Protein AF-A0A0P6C462-F1 (afdb_monomer_lite)

Sequence (240 aa):
MRKLFAIHWTCLATILIGYYVVKIDSVAVSQPGHLHRHQKRSVISLPRGVLKFTGEFIVPVLSLINQTNSYLWFNFPTTWPLPNNNNLNTLYNSFGRLKEKGIEVDEDFVDEQRANQDRRHVYQYIEGFFQNFGVNGTACVQRAICEMAEAPLSSNGLLGKVVELVLTPSLIKMPAKMEPYFGLNRFRREVHEDAILEDLDFIVAPVEDEYTDAFHKGKDGLCWSHFASCPINIFKLLNL

InterPro domains:
  IPR006631 Protein of unknown function DM4/12 [PF07841] (119-173)
  IPR006631 Protein of unknown function DM4/12 [SM00718] (114-237)

Foldseek 3Di:
DDDDDDDPDPVVVPPFPWDKDKDWDWDADDDDDDDDDDDPDPDPADGFTKIWIKIKTKGFDDDPPDPDGDIDIDIDIDIHGDQGPVRVCLVVVLVVVCVVVVQDDDPVLQVLLVLLVVLVVVLVVQQVVVVVVVARSNLQLLLQLLQCLLPQQVVVPPVSVVSSSSLDHDQDDQDPSCCVPQPPVVVVPPPPPDPNDPVCVSSNDDSDDSSVVSSVNSPVPPSCVVRVRGPDHPCVVVVD

Structure (mmCIF, N/CA/C/O backbone):
data_AF-A0A0P6C462-F1
#
_entry.id   AF-A0A0P6C462-F1
#
loop_
_atom_site.group_PDB
_atom_site.id
_atom_site.type_symbol
_atom_site.label_atom_id
_atom_site.label_alt_id
_atom_site.label_comp_id
_atom_site.label_asym_id
_atom_site.label_entity_id
_atom_site.label_seq_id
_atom_site.pdbx_PDB_ins_code
_atom_site.Cartn_x
_atom_site.Cartn_y
_atom_site.Cartn_z
_atom_site.occupancy
_atom_site.B_iso_or_equiv
_atom_site.auth_seq_id
_atom_site.auth_comp_id
_atom_site.auth_asym_id
_atom_site.auth_atom_id
_atom_site.pdbx_PDB_model_num
ATOM 1 N N . MET A 1 1 ? 57.754 9.561 -14.470 1.00 37.25 1 MET A N 1
ATOM 2 C CA . MET A 1 1 ? 56.820 10.685 -14.243 1.00 37.25 1 MET A CA 1
ATOM 3 C C . MET A 1 1 ? 55.408 10.124 -14.253 1.00 37.25 1 MET A C 1
ATOM 5 O O . MET A 1 1 ? 55.035 9.474 -15.217 1.00 37.25 1 MET A O 1
ATOM 9 N N . ARG A 1 2 ? 54.706 10.215 -13.118 1.00 35.84 2 ARG A N 1
ATOM 10 C CA . ARG A 1 2 ? 53.425 9.546 -12.846 1.00 35.84 2 ARG A CA 1
ATOM 11 C C . ARG A 1 2 ? 52.266 10.551 -12.927 1.00 35.84 2 ARG A C 1
ATOM 13 O O . ARG A 1 2 ? 52.429 11.672 -12.463 1.00 35.84 2 ARG A O 1
ATOM 20 N N . LYS A 1 3 ? 51.104 10.023 -13.339 1.00 37.44 3 LYS A N 1
ATOM 21 C CA . LYS A 1 3 ? 49.713 10.509 -13.189 1.00 37.44 3 LYS A CA 1
ATOM 22 C C . LYS A 1 3 ? 49.181 11.476 -14.255 1.00 37.44 3 LYS A C 1
ATOM 24 O O . LYS A 1 3 ? 49.344 12.679 -14.126 1.00 37.44 3 LYS A O 1
ATOM 29 N N . LEU A 1 4 ? 48.404 10.933 -15.201 1.00 34.78 4 LEU A N 1
ATOM 30 C CA . LEU A 1 4 ? 47.247 11.624 -15.791 1.00 34.78 4 LEU A CA 1
ATOM 31 C C . LEU A 1 4 ? 46.274 10.612 -16.434 1.00 34.78 4 LEU A C 1
ATOM 33 O O . LEU A 1 4 ? 46.199 10.494 -17.643 1.00 34.78 4 LEU A O 1
ATOM 37 N N . PHE A 1 5 ? 45.566 9.825 -15.619 1.00 39.03 5 PHE A N 1
ATOM 38 C CA . PHE A 1 5 ? 44.408 9.023 -16.055 1.00 39.03 5 PHE A CA 1
ATOM 39 C C . PHE A 1 5 ? 43.506 8.779 -14.837 1.00 39.03 5 PHE A C 1
ATOM 41 O O . PHE A 1 5 ? 43.583 7.744 -14.185 1.00 39.03 5 PHE A O 1
ATOM 48 N N . ALA A 1 6 ? 42.728 9.791 -14.453 1.00 37.12 6 ALA A N 1
ATOM 49 C CA . ALA A 1 6 ? 41.710 9.683 -13.403 1.00 37.12 6 ALA A CA 1
ATOM 50 C C . ALA A 1 6 ? 40.708 10.849 -13.499 1.00 37.12 6 ALA A C 1
ATOM 52 O O . ALA A 1 6 ? 40.581 11.627 -12.563 1.00 37.12 6 ALA A O 1
ATOM 53 N N . ILE A 1 7 ? 40.049 11.034 -14.650 1.00 43.53 7 ILE A N 1
ATOM 54 C CA . ILE A 1 7 ? 38.966 12.037 -14.786 1.00 43.53 7 ILE A CA 1
ATOM 55 C C . ILE A 1 7 ? 37.701 11.440 -15.445 1.00 43.53 7 ILE A C 1
ATOM 57 O O . ILE A 1 7 ? 36.743 12.154 -15.702 1.00 43.53 7 ILE A O 1
ATOM 61 N N . HIS A 1 8 ? 37.617 10.126 -15.701 1.00 37.03 8 HIS A N 1
ATOM 62 C CA . HIS A 1 8 ? 36.566 9.626 -16.604 1.00 37.03 8 HIS A CA 1
ATOM 63 C C . HIS A 1 8 ? 35.310 8.985 -15.986 1.00 37.03 8 HIS A C 1
ATOM 65 O O . HIS A 1 8 ? 34.392 8.707 -16.743 1.00 37.03 8 HIS A O 1
ATOM 71 N N . TRP A 1 9 ? 35.184 8.773 -14.668 1.00 34.12 9 TRP A N 1
ATOM 72 C CA . TRP A 1 9 ? 34.012 8.042 -14.123 1.00 34.12 9 TRP A CA 1
ATOM 73 C C . TRP A 1 9 ? 33.136 8.800 -13.113 1.00 34.12 9 TRP A C 1
ATOM 75 O O . TRP A 1 9 ? 32.000 8.400 -12.886 1.00 34.12 9 TRP A O 1
ATOM 85 N N . THR A 1 10 ? 33.583 9.923 -12.550 1.00 35.84 10 THR A N 1
ATOM 86 C CA . THR A 1 10 ? 32.793 10.672 -11.550 1.00 35.84 10 THR A CA 1
ATOM 87 C C . THR A 1 10 ? 31.904 11.769 -12.144 1.00 35.84 10 THR A C 1
ATOM 89 O O . THR A 1 10 ? 30.917 12.138 -11.519 1.00 35.84 10 THR A O 1
ATOM 92 N N . CYS A 1 11 ? 32.187 12.258 -13.358 1.00 31.39 11 CYS A N 1
ATOM 93 C CA . CYS A 1 11 ? 31.402 13.339 -13.979 1.00 31.39 11 CYS A CA 1
ATOM 94 C C . CYS A 1 11 ? 30.077 12.888 -14.618 1.00 31.39 11 CYS A C 1
ATOM 96 O O . CYS A 1 11 ? 29.201 13.719 -14.822 1.00 31.39 11 CYS A O 1
ATOM 98 N N . LEU A 1 12 ? 29.903 11.602 -14.938 1.00 35.03 12 LEU A N 1
ATOM 99 C CA . LEU A 1 12 ? 28.642 11.103 -15.513 1.00 35.03 12 LEU A CA 1
ATOM 100 C C . LEU A 1 12 ? 27.585 10.783 -14.446 1.00 35.03 12 LEU A C 1
ATOM 102 O O . LEU A 1 12 ? 26.395 10.824 -14.740 1.00 35.03 12 LEU A O 1
ATOM 106 N N . ALA A 1 13 ? 27.995 10.534 -13.200 1.00 36.91 13 ALA A N 1
ATOM 107 C CA . ALA A 1 13 ? 27.072 10.238 -12.105 1.00 36.91 13 ALA A CA 1
ATOM 108 C C . ALA A 1 13 ? 26.347 11.485 -11.559 1.00 36.91 13 ALA A C 1
ATOM 110 O O . ALA A 1 13 ? 25.332 11.356 -10.882 1.00 36.91 13 ALA A O 1
ATOM 111 N N . THR A 1 14 ? 26.831 12.696 -11.857 1.00 42.12 14 THR A N 1
ATOM 112 C CA . THR A 1 14 ? 26.268 13.949 -11.325 1.00 42.12 14 THR A CA 1
ATOM 113 C C . THR A 1 14 ? 25.277 14.650 -12.259 1.00 42.12 14 THR A C 1
ATOM 115 O O . THR A 1 14 ? 24.642 15.610 -11.835 1.00 42.12 14 THR A O 1
ATOM 118 N N . ILE A 1 15 ? 25.078 14.177 -13.497 1.00 43.12 15 ILE A N 1
ATOM 119 C CA . ILE A 1 15 ? 24.178 14.832 -14.474 1.00 43.12 15 ILE A CA 1
ATOM 120 C C . ILE A 1 15 ? 22.714 14.351 -14.348 1.00 43.12 15 ILE A C 1
ATOM 122 O O . ILE A 1 15 ? 21.808 14.950 -14.917 1.00 43.12 15 ILE A O 1
ATOM 126 N N . LEU A 1 16 ? 22.443 13.324 -13.535 1.00 44.44 16 LEU A N 1
ATOM 127 C CA . LEU A 1 16 ? 21.093 12.776 -13.313 1.00 44.44 16 LEU A CA 1
ATOM 128 C C . LEU A 1 16 ? 20.465 13.179 -11.969 1.00 44.44 16 LEU A C 1
ATOM 130 O O . LEU A 1 16 ? 19.483 12.576 -11.543 1.00 44.44 16 LEU A O 1
ATOM 134 N N . ILE A 1 17 ? 21.008 14.182 -11.276 1.00 51.25 17 ILE A N 1
ATOM 135 C CA . ILE A 1 17 ? 20.416 14.646 -10.018 1.00 51.25 17 ILE A CA 1
ATOM 136 C C . ILE A 1 17 ? 19.289 15.620 -10.368 1.00 51.25 17 ILE A C 1
ATOM 138 O O . ILE A 1 17 ? 19.512 16.819 -10.531 1.00 51.25 17 ILE A O 1
ATOM 142 N N . GLY A 1 18 ? 18.076 15.085 -10.526 1.00 50.31 18 GLY A N 1
ATOM 143 C CA . GLY A 1 18 ? 16.861 15.891 -10.590 1.00 50.31 18 GLY A CA 1
ATOM 144 C C . GLY A 1 18 ? 16.802 16.817 -9.375 1.00 50.31 18 GLY A C 1
ATOM 145 O O . GLY A 1 18 ? 16.948 16.370 -8.236 1.00 50.31 18 GLY A O 1
ATOM 146 N N . TYR A 1 19 ? 16.651 18.118 -9.609 1.00 54.78 19 TYR A N 1
ATOM 147 C CA . TYR A 1 19 ? 16.542 19.088 -8.526 1.00 54.78 19 TYR A CA 1
ATOM 148 C C . TYR A 1 19 ? 15.118 19.013 -7.966 1.00 54.78 19 TYR A C 1
ATOM 150 O O . TYR A 1 19 ? 14.158 19.290 -8.682 1.00 54.78 19 TYR A O 1
ATOM 158 N N . TYR A 1 20 ? 14.980 18.596 -6.708 1.00 50.22 20 TYR A N 1
ATOM 159 C CA . TYR A 1 20 ? 13.700 18.559 -6.007 1.00 50.22 20 TYR A CA 1
ATOM 160 C C . TYR A 1 20 ? 13.536 19.855 -5.217 1.00 50.22 20 TYR A C 1
ATOM 162 O O . TYR A 1 20 ? 14.283 20.115 -4.272 1.00 50.22 20 TYR A O 1
ATOM 170 N N . VAL A 1 21 ? 12.579 20.690 -5.617 1.00 52.66 21 VAL A N 1
ATOM 171 C CA . VAL A 1 21 ? 12.233 21.913 -4.885 1.00 52.66 21 VAL A CA 1
ATOM 172 C C . VAL A 1 21 ? 10.909 21.679 -4.173 1.00 52.66 21 VAL A C 1
ATOM 174 O O . VAL A 1 21 ? 9.878 21.511 -4.820 1.00 52.66 21 VAL A O 1
ATOM 177 N N . VAL A 1 22 ? 10.940 21.680 -2.838 1.00 49.91 22 VAL A N 1
ATOM 178 C CA . VAL A 1 22 ? 9.733 21.709 -2.001 1.00 49.91 22 VAL A CA 1
ATOM 179 C C . VAL A 1 22 ? 9.518 23.128 -1.528 1.00 49.91 22 VAL A C 1
ATOM 181 O O . VAL A 1 22 ? 10.371 23.688 -0.838 1.00 49.91 22 VAL A O 1
ATOM 184 N N . LYS A 1 23 ? 8.360 23.695 -1.853 1.00 45.56 23 LYS A N 1
ATOM 185 C CA . LYS A 1 23 ? 7.861 24.892 -1.174 1.00 45.56 23 LYS A CA 1
ATOM 186 C C . LYS A 1 23 ? 6.729 24.494 -0.238 1.00 45.56 23 LYS A C 1
ATOM 188 O O . LYS A 1 23 ? 5.832 23.744 -0.627 1.00 45.56 23 LYS A O 1
ATOM 193 N N . ILE A 1 24 ? 6.820 24.976 0.997 1.00 50.75 24 ILE A N 1
ATOM 194 C CA . ILE A 1 24 ? 5.804 24.809 2.033 1.00 50.75 24 ILE A CA 1
ATOM 195 C C . ILE A 1 24 ? 5.278 26.202 2.342 1.00 50.75 24 ILE A C 1
ATOM 197 O O . ILE A 1 24 ? 5.983 26.999 2.960 1.00 50.75 24 ILE A O 1
ATOM 201 N N . ASP A 1 25 ? 4.046 26.478 1.930 1.00 46.81 25 ASP A N 1
ATOM 202 C CA . ASP A 1 25 ? 3.369 27.728 2.257 1.00 46.81 25 ASP A CA 1
ATOM 203 C C . ASP A 1 25 ? 2.251 27.447 3.269 1.00 46.81 25 ASP A C 1
ATOM 205 O O . ASP A 1 25 ? 1.363 26.620 3.033 1.00 46.81 25 ASP A O 1
ATOM 209 N N . SER A 1 26 ? 2.281 28.143 4.409 1.00 48.62 26 SER A N 1
ATOM 210 C CA . SER A 1 26 ? 1.191 28.146 5.387 1.00 48.62 26 SER A CA 1
ATOM 211 C C . SER A 1 26 ? 0.395 29.444 5.271 1.00 48.62 26 SER A C 1
ATOM 213 O O . SER A 1 26 ? 0.929 30.521 5.537 1.00 48.62 26 SER A O 1
ATOM 215 N N . VAL A 1 27 ? -0.891 29.358 4.924 1.00 47.97 27 VAL A N 1
ATOM 216 C CA . VAL A 1 27 ? -1.806 30.510 4.977 1.00 47.97 27 VAL A CA 1
ATOM 217 C C . VAL A 1 27 ? -2.615 30.428 6.269 1.00 47.97 27 VAL A C 1
ATOM 219 O O . VAL A 1 27 ? -3.479 29.563 6.406 1.00 47.97 27 VAL A O 1
ATOM 222 N N . ALA A 1 28 ? -2.327 31.317 7.221 1.00 43.59 28 ALA A N 1
ATOM 223 C CA . ALA A 1 28 ? -3.114 31.482 8.440 1.00 43.59 28 ALA A CA 1
ATOM 224 C C . ALA A 1 28 ? -4.190 32.555 8.217 1.00 43.59 28 ALA A C 1
ATOM 226 O O . ALA A 1 28 ? -3.866 33.706 7.930 1.00 43.59 28 ALA A O 1
ATOM 227 N N . VAL A 1 29 ? -5.468 32.197 8.367 1.00 43.91 29 VAL A N 1
ATOM 228 C CA . VAL A 1 29 ? -6.573 33.170 8.393 1.00 43.91 29 VAL A CA 1
ATOM 229 C C . VAL A 1 29 ? -6.881 33.480 9.857 1.00 43.91 29 VAL A C 1
ATOM 231 O O . VAL A 1 29 ? -7.458 32.653 10.563 1.00 43.91 29 VAL A O 1
ATOM 234 N N . SER A 1 30 ? -6.459 34.651 10.340 1.00 40.28 30 SER A N 1
ATOM 235 C CA . SER A 1 30 ? -6.750 35.108 11.700 1.00 40.28 30 SER A CA 1
ATOM 236 C C . SER A 1 30 ? -8.092 35.851 11.756 1.00 40.28 30 SER A C 1
ATOM 238 O O . SER A 1 30 ? -8.323 36.823 11.042 1.00 40.28 30 SER A O 1
ATOM 240 N N . GLN A 1 31 ? -8.985 35.408 12.642 1.00 43.97 31 GLN A N 1
ATOM 241 C CA . GLN A 1 31 ? -10.070 36.230 13.186 1.00 43.97 31 GLN A CA 1
ATOM 242 C C . GLN A 1 31 ? -9.942 36.269 14.717 1.00 43.97 31 GLN A C 1
ATOM 244 O O . GLN A 1 31 ? -9.488 35.284 15.308 1.00 43.97 31 GLN A O 1
ATOM 249 N N . PRO A 1 32 ? -10.307 37.388 15.371 1.00 43.00 32 PRO A N 1
ATOM 250 C CA . PRO A 1 32 ? -10.082 37.581 16.797 1.00 43.00 32 PRO A CA 1
ATOM 251 C C . PRO A 1 32 ? -11.109 36.775 17.604 1.00 43.00 32 PRO A C 1
ATOM 253 O O . PRO A 1 32 ? -12.307 37.034 17.536 1.00 43.00 32 PRO A O 1
ATOM 256 N N . GLY A 1 33 ? -10.638 35.784 18.362 1.00 37.72 33 GLY A N 1
ATOM 257 C CA . GLY A 1 33 ? -11.463 34.925 19.213 1.00 37.72 33 GLY A CA 1
ATOM 258 C C . GLY A 1 33 ? -10.955 34.907 20.652 1.00 37.72 33 GLY A C 1
ATOM 259 O O . GLY A 1 33 ? -9.765 34.733 20.896 1.00 37.72 33 GLY A O 1
ATOM 260 N N . HIS A 1 34 ? -11.878 35.124 21.586 1.00 39.00 34 HIS A N 1
ATOM 261 C CA . HIS A 1 34 ? -11.670 35.355 23.015 1.00 39.00 34 HIS A CA 1
ATOM 262 C C . HIS A 1 34 ? -11.001 34.167 23.743 1.00 39.00 34 HIS A C 1
ATOM 264 O O . HIS A 1 34 ? -11.320 33.004 23.498 1.00 39.00 34 HIS A O 1
ATOM 270 N N . LEU A 1 35 ? -10.088 34.476 24.670 1.00 37.28 35 LEU A N 1
ATOM 271 C CA . LEU A 1 35 ? -9.285 33.515 25.432 1.00 37.28 35 LEU A CA 1
ATOM 272 C C . LEU A 1 35 ? -10.160 32.724 26.428 1.00 37.28 35 LEU A C 1
ATOM 274 O O . LEU A 1 35 ? -10.719 33.310 27.358 1.00 37.28 35 LEU A O 1
ATOM 278 N N . HIS A 1 36 ? -10.259 31.399 26.268 1.00 44.44 36 HIS A N 1
ATOM 279 C CA . HIS A 1 36 ? -10.917 30.516 27.239 1.00 44.44 36 HIS A CA 1
ATOM 280 C C . HIS A 1 36 ? -9.919 29.855 28.204 1.00 44.44 36 HIS A C 1
ATOM 282 O O . HIS A 1 36 ? -8.809 29.463 27.850 1.00 44.44 36 HIS A O 1
ATOM 288 N N . ARG A 1 37 ? -10.363 29.778 29.462 1.00 43.66 37 ARG A N 1
ATOM 289 C CA . ARG A 1 37 ? -9.649 29.404 30.690 1.00 43.66 37 ARG A CA 1
ATOM 290 C C . ARG A 1 37 ? -9.303 27.905 30.757 1.00 43.66 37 ARG A C 1
ATOM 292 O O . ARG A 1 37 ? -10.162 27.071 30.511 1.00 43.66 37 ARG A O 1
ATOM 299 N N . HIS A 1 38 ? -8.058 27.621 31.164 1.00 41.75 38 HIS A N 1
ATOM 300 C CA . HIS A 1 38 ? -7.447 26.347 31.597 1.00 41.75 38 HIS A CA 1
ATOM 301 C C . HIS A 1 38 ? -8.114 25.025 31.161 1.00 41.75 38 HIS A C 1
ATOM 303 O O . HIS A 1 38 ? -9.023 24.526 31.822 1.00 41.75 38 HIS A O 1
ATOM 309 N N . GLN A 1 39 ? -7.517 24.362 30.165 1.00 45.56 39 GLN A N 1
ATOM 310 C CA . GLN A 1 39 ? -7.757 22.949 29.856 1.00 45.56 39 GLN A CA 1
ATOM 311 C C . GLN A 1 39 ? -6.489 22.134 30.181 1.00 45.56 39 GLN A C 1
ATOM 313 O O . GLN A 1 39 ? -5.400 22.444 29.707 1.00 45.56 39 GLN A O 1
ATOM 318 N N . LYS A 1 40 ? -6.607 21.116 31.048 1.00 42.75 40 LYS A N 1
ATOM 319 C CA . LYS A 1 40 ? -5.491 20.327 31.626 1.00 42.75 40 LYS A CA 1
ATOM 320 C C . LYS A 1 40 ? -4.863 19.278 30.681 1.00 42.75 40 LYS A C 1
ATOM 322 O O . LYS A 1 40 ? -4.283 18.303 31.147 1.00 42.75 40 LYS A O 1
ATOM 327 N N . ARG A 1 41 ? -4.951 19.448 29.363 1.00 51.56 41 ARG A N 1
ATOM 328 C CA . ARG A 1 41 ? -4.207 18.635 28.388 1.00 51.56 41 ARG A CA 1
ATOM 329 C C . ARG A 1 41 ? -3.644 19.575 27.335 1.00 51.56 41 ARG A C 1
ATOM 331 O O . ARG A 1 41 ? -4.386 20.386 26.790 1.00 51.56 41 ARG A O 1
ATOM 338 N N . SER A 1 42 ? -2.341 19.497 27.093 1.00 41.47 42 SER A N 1
ATOM 339 C CA . SER A 1 42 ? -1.654 20.240 26.038 1.00 41.47 42 SER A CA 1
ATOM 340 C C . SER A 1 42 ? -2.126 19.725 24.680 1.00 41.47 42 SER A C 1
ATOM 342 O O . SER A 1 42 ? -1.545 18.814 24.102 1.00 41.47 42 SER A O 1
ATOM 344 N N . VAL A 1 43 ? -3.232 20.285 24.198 1.00 52.06 43 VAL A N 1
ATOM 345 C CA . VAL A 1 43 ? -3.703 20.111 22.826 1.00 52.06 43 VAL A CA 1
ATOM 346 C C . VAL A 1 43 ? -2.915 21.096 21.971 1.00 52.06 43 VAL A C 1
ATOM 348 O O . VAL A 1 43 ? -2.955 22.301 22.221 1.00 52.06 43 VAL A O 1
ATOM 351 N N . ILE A 1 44 ? -2.180 20.597 20.977 1.00 50.75 44 ILE A N 1
ATOM 352 C CA . ILE A 1 44 ? -1.590 21.450 19.942 1.00 50.75 44 ILE A CA 1
ATOM 353 C C . ILE A 1 44 ? -2.768 22.048 19.160 1.00 50.75 44 ILE A C 1
ATOM 355 O O . ILE A 1 44 ? -3.394 21.367 18.352 1.00 50.75 44 ILE A O 1
ATOM 359 N N . SER A 1 45 ? -3.128 23.302 19.439 1.00 49.91 45 SER A N 1
ATOM 360 C CA . SER A 1 45 ? -4.164 24.016 18.691 1.00 49.91 45 SER A CA 1
ATOM 361 C C . SER A 1 45 ? -3.538 24.630 17.441 1.00 49.91 45 SER A C 1
ATOM 363 O O . SER A 1 45 ? -2.953 25.713 17.509 1.00 49.91 45 SER A O 1
ATOM 365 N N . LEU A 1 46 ? -3.615 23.940 16.302 1.00 56.97 46 LEU A N 1
ATOM 366 C CA . LEU A 1 46 ? -3.201 24.538 15.035 1.00 56.97 46 LEU A CA 1
ATOM 367 C C . LEU A 1 46 ? -4.252 25.570 14.574 1.00 56.97 46 LEU A C 1
ATOM 369 O O . LEU A 1 46 ? -5.453 25.309 14.688 1.00 56.97 46 LEU A O 1
ATOM 373 N N . PRO A 1 47 ? -3.838 26.747 14.067 1.00 57.59 47 PRO A N 1
ATOM 374 C CA . PRO A 1 47 ? -4.757 27.709 13.464 1.00 57.59 47 PRO A CA 1
ATOM 375 C C . PRO A 1 47 ? -5.421 27.115 12.213 1.00 57.59 47 PRO A C 1
ATOM 377 O O . PRO A 1 47 ? -4.847 26.261 11.538 1.00 57.59 47 PRO A O 1
ATOM 380 N N . ARG A 1 48 ? -6.625 27.595 11.870 1.00 58.22 48 ARG A N 1
ATOM 381 C CA . ARG A 1 48 ? -7.296 27.209 10.620 1.00 58.22 48 ARG A CA 1
ATOM 382 C C . ARG A 1 48 ? -6.442 27.667 9.437 1.00 58.22 48 ARG A C 1
ATOM 384 O O . ARG A 1 48 ? -6.250 28.867 9.236 1.00 58.22 48 ARG A O 1
ATOM 391 N N . GLY A 1 49 ? -5.931 26.708 8.675 1.00 63.34 49 GLY A N 1
ATOM 392 C CA . GLY A 1 49 ? -5.059 26.960 7.538 1.00 63.34 49 GLY A CA 1
ATOM 393 C C . GLY A 1 49 ? -5.014 25.772 6.587 1.00 63.34 49 GLY A C 1
ATOM 394 O O . GLY A 1 49 ? -5.333 24.642 6.951 1.00 63.34 49 GLY A O 1
ATOM 395 N N . VAL A 1 50 ? -4.627 26.043 5.346 1.00 64.81 50 VAL A N 1
ATOM 396 C CA . VAL A 1 50 ? -4.325 25.008 4.354 1.00 64.81 50 VAL A CA 1
ATOM 397 C C . VAL A 1 50 ? -2.812 24.974 4.212 1.00 64.81 50 VAL A C 1
ATOM 399 O O . VAL A 1 50 ? -2.204 26.010 3.933 1.00 64.81 50 VAL A O 1
ATOM 402 N N . LEU A 1 51 ? -2.210 23.805 4.422 1.00 66.56 51 LEU A N 1
ATOM 403 C CA . LEU A 1 51 ? -0.823 23.568 4.047 1.00 66.56 51 LEU A CA 1
ATOM 404 C C . LEU A 1 51 ? -0.791 23.241 2.562 1.00 66.56 51 LEU A C 1
ATOM 406 O O . LEU A 1 51 ? -1.425 22.287 2.112 1.00 66.56 51 LEU A O 1
ATOM 410 N N . LYS A 1 52 ? -0.059 24.037 1.789 1.00 66.12 52 LYS A N 1
ATOM 411 C CA . LYS A 1 52 ? 0.204 23.728 0.386 1.00 66.12 52 LYS A CA 1
ATOM 412 C C . LYS A 1 52 ? 1.628 23.208 0.278 1.00 66.12 52 LYS A C 1
ATOM 414 O O . LYS A 1 52 ? 2.567 23.932 0.599 1.00 66.12 52 LYS A O 1
ATOM 419 N N . PHE A 1 53 ? 1.766 21.961 -0.159 1.00 65.75 53 PHE A N 1
ATOM 420 C CA . PHE A 1 53 ? 3.045 21.409 -0.579 1.00 65.75 53 PHE A CA 1
ATOM 421 C C . PHE A 1 53 ? 3.062 21.406 -2.099 1.00 65.75 53 PHE A C 1
ATOM 423 O O . PHE A 1 53 ? 2.235 20.759 -2.738 1.00 65.75 53 PHE A O 1
ATOM 430 N N . THR A 1 54 ? 4.001 22.135 -2.684 1.00 67.25 54 THR A N 1
ATOM 431 C CA . THR A 1 54 ? 4.263 22.063 -4.122 1.00 67.25 54 THR A CA 1
ATOM 432 C C . THR A 1 54 ? 5.644 21.466 -4.307 1.00 67.25 54 THR A C 1
ATOM 434 O O . THR A 1 54 ? 6.634 22.068 -3.880 1.00 67.25 54 THR A O 1
ATOM 437 N N . GLY A 1 55 ? 5.686 20.268 -4.886 1.00 73.19 55 GLY A N 1
ATOM 438 C CA . GLY A 1 55 ? 6.916 19.589 -5.272 1.00 73.19 55 GLY A CA 1
ATOM 439 C C . GLY A 1 55 ? 7.062 19.569 -6.787 1.00 73.19 55 GLY A C 1
ATOM 440 O O . GLY A 1 55 ? 6.104 19.282 -7.503 1.00 73.19 55 GLY A O 1
ATOM 441 N N . GLU A 1 56 ? 8.263 19.844 -7.277 1.00 69.12 56 GLU A N 1
ATOM 442 C CA . GLU A 1 56 ? 8.604 19.710 -8.693 1.00 69.12 56 GLU A CA 1
ATOM 443 C C . GLU A 1 56 ? 9.686 18.645 -8.852 1.00 69.12 56 GLU A C 1
ATOM 445 O O . GLU A 1 56 ? 10.690 18.656 -8.136 1.00 69.12 56 GLU A O 1
ATOM 450 N N . PHE A 1 57 ? 9.468 17.711 -9.778 1.00 77.31 57 PHE A N 1
ATOM 451 C CA . PHE A 1 57 ? 10.451 16.704 -10.160 1.00 77.31 57 PHE A CA 1
ATOM 452 C C . PHE A 1 57 ? 10.790 16.871 -11.638 1.00 77.31 57 PHE A C 1
ATOM 454 O O . PHE A 1 57 ? 9.915 16.788 -12.502 1.00 77.31 57 PHE A O 1
ATOM 461 N N . ILE A 1 58 ? 12.065 17.133 -11.920 1.00 73.06 58 ILE A N 1
ATOM 462 C CA . ILE A 1 58 ? 12.563 17.394 -13.270 1.00 73.06 58 ILE A CA 1
ATOM 463 C C . ILE A 1 58 ? 13.551 16.291 -13.638 1.00 73.06 58 ILE A C 1
ATOM 465 O O . ILE A 1 58 ? 14.591 16.146 -12.994 1.00 73.06 58 ILE A O 1
ATOM 469 N N . VAL A 1 59 ? 13.227 15.526 -14.683 1.00 77.44 59 VAL A N 1
ATOM 470 C CA . VAL A 1 59 ? 14.063 14.427 -15.185 1.00 77.44 59 VAL A CA 1
ATOM 471 C C . VAL A 1 59 ? 14.598 14.786 -16.567 1.00 77.44 59 VAL A C 1
ATOM 473 O O . VAL A 1 59 ? 13.798 15.000 -17.482 1.00 77.44 59 VAL A O 1
ATOM 476 N N . PRO A 1 60 ? 15.924 14.835 -16.771 1.00 65.50 60 PRO A N 1
ATOM 477 C CA . PRO A 1 60 ? 16.482 14.994 -18.105 1.00 65.50 60 PRO A CA 1
ATOM 478 C C . PRO A 1 60 ? 16.248 13.711 -18.915 1.00 65.50 60 PRO A C 1
ATOM 480 O O . PRO A 1 60 ? 16.608 12.615 -18.488 1.00 65.50 60 PRO A O 1
ATOM 483 N N . VAL A 1 61 ? 15.652 13.842 -20.098 1.00 71.50 61 VAL A N 1
ATOM 484 C CA . VAL A 1 61 ? 15.485 12.731 -21.039 1.00 71.50 61 VAL A CA 1
ATOM 485 C C . VAL A 1 61 ? 16.623 12.796 -22.039 1.00 71.50 61 VAL A C 1
ATOM 487 O O . VAL A 1 61 ? 16.735 13.753 -22.808 1.00 71.50 61 VAL A O 1
ATOM 490 N N . LEU A 1 62 ? 17.471 11.769 -22.028 1.00 62.53 62 LEU A N 1
ATOM 491 C CA . LEU A 1 62 ? 18.510 11.606 -23.036 1.00 62.53 62 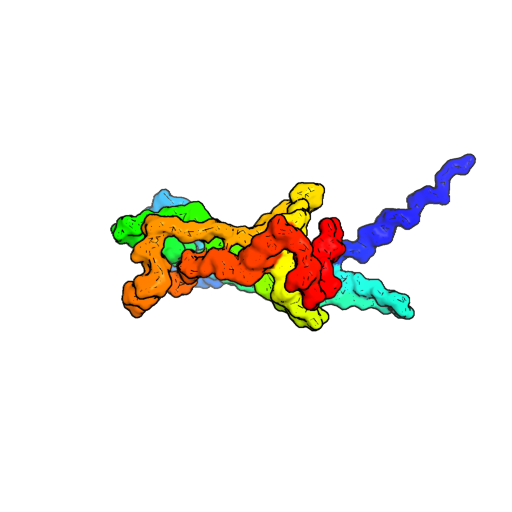LEU A CA 1
ATOM 492 C C . LEU A 1 62 ? 17.842 11.255 -24.369 1.00 62.53 62 LEU A C 1
ATOM 494 O O . LEU A 1 62 ? 17.293 10.168 -24.538 1.00 62.53 62 LEU A O 1
ATOM 498 N N . SER A 1 63 ? 17.879 12.186 -25.318 1.00 57.66 63 SER A N 1
ATOM 499 C CA . SER A 1 63 ? 17.430 11.932 -26.684 1.00 57.66 63 SER A CA 1
ATOM 500 C C . SER A 1 63 ? 18.483 11.094 -27.416 1.00 57.66 63 SER A C 1
ATOM 502 O O . SER A 1 63 ? 19.639 11.496 -27.530 1.00 57.66 63 SER A O 1
ATOM 504 N N . LEU A 1 64 ? 18.088 9.918 -27.918 1.00 57.66 64 LEU A N 1
ATOM 505 C CA . LEU A 1 64 ? 18.974 8.972 -28.616 1.00 57.66 64 LEU A CA 1
ATOM 506 C C . LEU A 1 64 ? 19.486 9.495 -29.975 1.00 57.66 64 LEU A C 1
ATOM 508 O O . LEU A 1 64 ? 20.394 8.897 -30.545 1.00 57.66 64 LEU A O 1
ATOM 512 N N . ILE A 1 65 ? 18.894 10.567 -30.522 1.00 58.09 65 ILE A N 1
ATOM 513 C CA . ILE A 1 65 ? 19.092 10.975 -31.927 1.00 58.09 65 ILE A CA 1
ATOM 514 C C . ILE A 1 65 ? 19.465 12.463 -32.080 1.00 58.09 65 ILE A C 1
ATOM 516 O O . ILE A 1 65 ? 20.059 12.828 -33.092 1.00 58.09 65 ILE A O 1
ATOM 520 N N . ASN A 1 66 ? 19.180 13.338 -31.106 1.00 57.25 66 ASN A N 1
ATOM 521 C CA . ASN A 1 66 ? 19.430 14.778 -31.261 1.00 57.25 66 ASN A CA 1
ATOM 522 C C . ASN A 1 66 ? 19.899 15.445 -29.957 1.00 57.25 66 ASN A C 1
ATOM 524 O O . ASN A 1 66 ? 19.322 15.197 -28.903 1.00 57.25 66 ASN A O 1
ATOM 528 N N . GLN A 1 67 ? 20.905 16.326 -30.031 1.00 61.19 67 GLN A N 1
ATOM 529 C CA . GLN A 1 67 ? 21.524 17.032 -28.890 1.00 61.19 67 GLN A CA 1
ATOM 530 C C . GLN A 1 67 ? 20.639 18.140 -28.279 1.00 61.19 67 GLN A C 1
ATOM 532 O O . GLN A 1 67 ? 21.126 19.165 -27.806 1.00 61.19 67 GLN A O 1
ATOM 537 N N . THR A 1 68 ? 19.321 17.978 -28.298 1.00 66.12 68 THR A N 1
ATOM 538 C CA . THR A 1 68 ? 18.404 18.891 -27.616 1.00 66.12 68 THR A CA 1
ATOM 539 C C . THR A 1 68 ? 18.184 18.404 -26.190 1.00 66.12 68 THR A C 1
ATOM 541 O O . THR A 1 68 ? 17.742 17.274 -25.992 1.00 66.12 68 THR A O 1
ATOM 544 N N . ASN A 1 69 ? 18.456 19.258 -25.200 1.00 62.56 69 ASN A N 1
ATOM 545 C CA . ASN A 1 69 ? 18.155 18.982 -23.795 1.00 62.56 69 ASN A CA 1
ATOM 546 C C . ASN A 1 69 ? 16.633 18.965 -23.579 1.00 62.56 69 ASN A C 1
ATOM 548 O O . ASN A 1 69 ? 16.025 19.997 -23.297 1.00 62.56 69 ASN A O 1
ATOM 552 N N . SER A 1 70 ? 16.011 17.799 -23.734 1.00 69.94 70 SER A N 1
ATOM 553 C CA . SER A 1 70 ? 14.617 17.559 -23.356 1.00 69.94 70 SER A CA 1
ATOM 554 C C . SER A 1 70 ? 14.526 17.175 -21.882 1.00 69.94 70 SER A C 1
ATOM 556 O O . SER A 1 70 ? 15.277 16.319 -21.419 1.00 69.94 70 SER A O 1
ATOM 558 N N . TYR A 1 71 ? 13.593 17.774 -21.147 1.00 74.69 71 TYR A N 1
ATOM 559 C CA . TYR A 1 71 ? 13.297 17.413 -19.762 1.00 74.69 71 TYR A CA 1
ATOM 560 C C . TYR A 1 71 ? 11.815 17.070 -19.614 1.00 74.69 71 TYR A C 1
ATOM 562 O O . TYR A 1 71 ? 10.957 17.675 -20.254 1.00 74.69 71 TYR A O 1
ATOM 570 N N . LEU A 1 72 ? 11.523 16.094 -18.760 1.00 72.38 72 LEU A N 1
ATOM 571 C CA . LEU A 1 72 ? 10.184 15.845 -18.247 1.00 72.38 72 LEU A CA 1
ATOM 572 C C . LEU A 1 72 ? 10.026 16.617 -16.944 1.00 72.38 72 LEU A C 1
ATOM 574 O O . LEU A 1 72 ? 10.886 16.538 -16.067 1.00 72.38 72 LEU A O 1
ATOM 578 N N . TRP A 1 73 ? 8.928 17.355 -16.827 1.00 76.44 73 TRP A N 1
ATOM 579 C CA . TRP A 1 73 ? 8.573 18.102 -15.628 1.00 76.44 73 TRP A CA 1
ATOM 580 C C . TRP A 1 73 ? 7.287 17.528 -15.049 1.00 76.44 73 TRP A C 1
ATOM 582 O O . TRP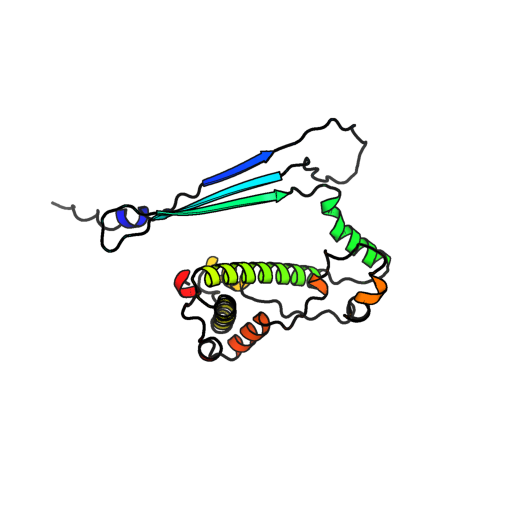 A 1 73 ? 6.222 17.608 -15.657 1.00 76.44 73 TRP A O 1
ATOM 592 N N . PHE A 1 74 ? 7.400 16.972 -13.850 1.00 75.31 74 PHE A N 1
ATOM 593 C CA . PHE A 1 74 ? 6.273 16.531 -13.047 1.00 75.31 74 PHE A CA 1
ATOM 594 C C . PHE A 1 74 ? 6.009 17.556 -11.943 1.00 75.31 74 PHE A C 1
ATOM 596 O O . PHE A 1 74 ? 6.898 17.871 -11.147 1.00 75.31 74 PHE A O 1
ATOM 603 N N . ASN A 1 75 ? 4.794 18.099 -11.916 1.00 74.38 75 ASN A N 1
ATOM 604 C CA . ASN A 1 75 ? 4.330 19.010 -10.875 1.00 74.38 75 ASN A CA 1
ATOM 605 C C . ASN A 1 75 ? 3.400 18.244 -9.929 1.00 74.38 75 ASN A C 1
ATOM 607 O O . ASN A 1 75 ? 2.438 17.623 -10.380 1.00 74.38 75 ASN A O 1
ATOM 611 N N . PHE A 1 76 ? 3.686 18.305 -8.631 1.00 73.88 76 PHE A N 1
ATOM 612 C CA . PHE A 1 76 ? 2.901 17.675 -7.574 1.00 73.88 76 PHE A CA 1
ATOM 613 C C . PHE A 1 76 ? 2.349 18.748 -6.626 1.00 73.88 76 PHE A C 1
ATOM 615 O O . PHE A 1 76 ? 2.912 18.972 -5.548 1.00 73.88 76 PHE A O 1
ATOM 622 N N . PRO A 1 77 ? 1.268 19.452 -7.003 1.00 73.75 77 PRO A N 1
ATOM 623 C CA . PRO A 1 77 ? 0.627 20.404 -6.117 1.00 73.75 77 PRO A CA 1
ATOM 624 C C . PRO A 1 77 ? -0.351 19.646 -5.217 1.00 73.75 77 PRO A C 1
ATOM 626 O O . PRO A 1 77 ? -1.383 19.166 -5.680 1.00 73.75 77 PRO A O 1
ATOM 629 N N . THR A 1 78 ? -0.048 19.542 -3.924 1.00 70.25 78 THR A N 1
ATOM 630 C CA . THR A 1 78 ? -0.958 18.940 -2.943 1.00 70.25 78 THR A CA 1
ATOM 631 C C . THR A 1 78 ? -1.364 19.942 -1.874 1.00 70.25 78 THR A C 1
ATOM 633 O O . THR A 1 78 ? -0.545 20.652 -1.285 1.00 70.25 78 THR A O 1
ATOM 636 N N . THR A 1 79 ? -2.665 19.999 -1.608 1.00 72.69 79 THR A N 1
ATOM 637 C CA . THR A 1 79 ? -3.253 20.853 -0.578 1.00 72.69 79 THR A CA 1
ATOM 638 C C . THR A 1 79 ? -3.753 19.985 0.560 1.00 72.69 79 THR A C 1
ATOM 640 O O . THR A 1 79 ? -4.703 19.227 0.389 1.00 72.69 79 THR A O 1
ATOM 643 N N . TRP A 1 80 ? -3.126 20.117 1.720 1.00 66.75 80 TRP A N 1
ATOM 644 C CA . TRP A 1 80 ? -3.500 19.405 2.931 1.00 66.75 80 TRP A CA 1
ATOM 645 C C . TRP A 1 80 ? -4.265 20.351 3.861 1.00 66.75 80 TRP A C 1
ATOM 647 O O . TRP A 1 80 ? -3.688 21.327 4.357 1.00 66.75 80 TRP A O 1
ATOM 657 N N . PRO A 1 81 ? -5.566 20.119 4.098 1.00 66.69 81 PRO A N 1
ATOM 658 C CA . PRO A 1 81 ? -6.298 20.876 5.101 1.00 66.69 81 PRO A CA 1
ATOM 659 C C . PRO A 1 81 ? -5.749 20.523 6.487 1.00 66.69 81 PRO A C 1
ATOM 661 O O . PRO A 1 81 ? -5.663 19.347 6.843 1.00 66.69 81 PRO A O 1
ATOM 664 N N . LEU A 1 82 ? -5.367 21.528 7.281 1.00 69.12 82 LEU A N 1
ATOM 665 C CA . LEU A 1 82 ? -4.942 21.268 8.652 1.00 69.12 82 LEU A CA 1
ATOM 666 C C . LEU A 1 82 ? -6.157 20.867 9.493 1.00 69.12 82 LEU A C 1
ATOM 668 O O . LEU A 1 82 ? -7.142 21.615 9.536 1.00 69.12 82 LEU A O 1
ATOM 672 N N . PRO A 1 83 ? -6.108 19.711 10.173 1.00 58.97 83 PRO A N 1
ATOM 673 C CA . PRO A 1 83 ? -7.221 19.269 10.985 1.00 58.97 83 PRO A CA 1
ATOM 674 C C . PRO A 1 83 ? -7.352 20.188 12.204 1.00 58.97 83 PRO A C 1
ATOM 676 O O . PRO A 1 83 ? -6.394 20.449 12.932 1.00 58.97 83 PRO A O 1
ATOM 679 N N . ASN A 1 84 ? -8.558 20.713 12.412 1.00 64.69 84 ASN A N 1
ATOM 680 C CA . ASN A 1 84 ? -8.872 21.522 13.583 1.00 64.69 84 ASN A CA 1
ATOM 681 C C . ASN A 1 84 ? -9.055 20.624 14.824 1.00 64.69 84 ASN A C 1
ATOM 683 O O . ASN A 1 84 ? -9.279 19.421 14.703 1.00 64.69 84 ASN A O 1
ATOM 687 N N . ASN A 1 85 ? -9.052 21.210 16.021 1.00 61.16 85 ASN A N 1
ATOM 688 C CA . ASN A 1 85 ? -9.330 20.506 17.279 1.00 61.16 85 ASN A CA 1
ATOM 689 C C . ASN A 1 85 ? -10.644 19.696 17.263 1.00 61.16 85 ASN A C 1
ATOM 691 O O . ASN A 1 85 ? -10.708 18.610 17.827 1.00 61.16 85 ASN A O 1
ATOM 695 N N . ASN A 1 86 ? -11.675 20.195 16.583 1.00 59.59 86 ASN A N 1
ATOM 696 C CA . ASN A 1 86 ? -12.947 19.492 16.428 1.00 59.59 86 ASN A CA 1
ATOM 697 C C . ASN A 1 86 ? -12.831 18.279 15.490 1.00 59.59 86 ASN A C 1
ATOM 699 O O . ASN A 1 86 ? -13.519 17.287 15.703 1.00 59.59 86 ASN A O 1
ATOM 703 N N . ASN A 1 87 ? -11.943 18.346 14.493 1.00 55.84 87 ASN A N 1
ATOM 704 C CA . ASN A 1 87 ? -11.755 17.311 13.474 1.00 55.84 87 ASN A CA 1
ATOM 705 C C . ASN A 1 87 ? -10.799 16.211 13.961 1.00 55.84 87 ASN A C 1
ATOM 707 O O . ASN A 1 87 ? -10.971 15.055 13.611 1.00 55.84 87 ASN A O 1
ATOM 711 N N . LEU A 1 88 ? -9.821 16.546 14.809 1.00 55.56 88 LEU A N 1
ATOM 712 C CA . LEU A 1 88 ? -8.896 15.571 15.406 1.00 55.56 88 LEU A CA 1
ATOM 713 C C . LEU A 1 88 ? -9.585 14.604 16.381 1.00 55.56 88 LEU A C 1
ATOM 715 O O . LEU A 1 88 ? -9.033 13.555 16.705 1.00 55.56 88 LEU A O 1
ATOM 719 N N . ASN A 1 89 ? -10.784 14.950 16.848 1.00 57.66 89 ASN A N 1
ATOM 720 C CA . ASN A 1 89 ? -11.503 14.175 17.847 1.00 57.66 89 ASN A CA 1
ATOM 721 C C . ASN A 1 89 ? -12.572 13.251 17.256 1.00 57.66 89 ASN A C 1
ATOM 723 O O . ASN A 1 89 ? -13.115 12.463 18.013 1.00 57.66 89 ASN A O 1
ATOM 727 N N . THR A 1 90 ? -12.927 13.312 15.970 1.00 62.00 90 THR A N 1
ATOM 728 C CA . THR A 1 90 ? -14.112 12.581 15.466 1.00 62.00 90 THR A CA 1
ATOM 729 C C . THR A 1 90 ? -13.960 11.064 15.569 1.00 62.00 90 THR A C 1
ATOM 731 O O . THR A 1 90 ? -14.845 10.416 16.122 1.00 62.00 90 THR A O 1
ATOM 734 N N . LEU A 1 91 ? -12.810 10.520 15.162 1.00 63.31 91 LEU A N 1
ATOM 735 C CA . LEU A 1 91 ? -12.499 9.087 15.245 1.00 63.31 91 LEU A CA 1
ATOM 736 C C . LEU A 1 91 ? -12.325 8.604 16.700 1.00 63.31 91 LEU A C 1
ATOM 738 O O . LEU A 1 91 ? -12.878 7.589 17.108 1.00 63.31 91 LEU A O 1
ATOM 742 N N . TYR A 1 92 ? -11.621 9.365 17.542 1.00 65.00 92 TYR A N 1
ATOM 743 C CA . TYR A 1 92 ? -11.511 9.026 18.969 1.00 65.00 92 TYR A CA 1
ATOM 744 C C . TYR A 1 92 ? -12.852 9.147 19.703 1.00 65.00 92 TYR A C 1
ATOM 746 O O . TYR A 1 92 ? -13.133 8.367 20.610 1.00 65.00 92 TYR A O 1
ATOM 754 N N . ASN A 1 93 ? -13.699 10.097 19.307 1.00 68.31 93 ASN A N 1
ATOM 755 C CA . ASN A 1 93 ? -15.044 10.249 19.848 1.00 68.31 93 ASN A CA 1
ATOM 756 C C . ASN A 1 93 ? -15.961 9.117 19.379 1.00 68.31 93 ASN A C 1
ATOM 758 O O . ASN A 1 93 ? -16.805 8.689 20.160 1.00 68.31 93 ASN A O 1
ATOM 762 N N . SER A 1 94 ? -15.825 8.623 18.143 1.00 71.38 94 SER A N 1
ATOM 763 C CA . SER A 1 94 ? -16.617 7.486 17.663 1.00 71.38 94 SER A CA 1
ATOM 764 C C . SER A 1 94 ? -16.235 6.208 18.410 1.00 71.38 94 SER A C 1
ATOM 766 O O . SER A 1 94 ? -17.121 5.548 18.954 1.00 71.38 94 SER A O 1
ATOM 768 N N . PHE A 1 95 ? -14.940 5.929 18.584 1.00 74.38 95 PHE A N 1
ATOM 769 C CA . PHE A 1 95 ? -14.488 4.827 19.440 1.00 74.38 95 PHE A CA 1
ATOM 770 C C . PHE A 1 95 ? -14.872 5.023 20.910 1.00 74.38 95 PHE A C 1
ATOM 772 O O . PHE A 1 95 ? -15.291 4.070 21.567 1.00 74.38 95 PHE A O 1
ATOM 779 N N . GLY A 1 96 ? -14.831 6.258 21.416 1.00 71.75 96 GLY A N 1
ATOM 780 C CA . GLY A 1 96 ? -15.336 6.608 22.744 1.00 71.75 96 GLY A CA 1
ATOM 781 C C . GLY A 1 96 ? -16.818 6.261 22.917 1.00 71.75 96 GLY A C 1
ATOM 782 O O . GLY A 1 96 ? -17.185 5.619 23.898 1.00 71.75 96 GLY A O 1
ATOM 783 N N . ARG A 1 97 ? -17.658 6.590 21.928 1.00 73.75 97 ARG A N 1
ATOM 784 C CA . ARG A 1 97 ? -19.092 6.250 21.912 1.00 73.75 97 ARG A CA 1
ATOM 785 C C . ARG A 1 97 ? -19.341 4.743 21.827 1.00 73.75 97 ARG A C 1
ATOM 787 O O . ARG A 1 97 ? -20.257 4.245 22.474 1.00 73.75 97 ARG A O 1
ATOM 794 N N . LEU A 1 98 ? -18.546 4.006 21.046 1.00 76.69 98 LEU A N 1
ATOM 795 C CA . LEU A 1 98 ? -18.637 2.540 20.980 1.00 76.69 98 LEU A CA 1
ATOM 796 C C . LEU A 1 98 ? -18.297 1.911 22.337 1.00 76.69 98 LEU A C 1
ATOM 798 O O . LEU A 1 98 ? -19.030 1.051 22.824 1.00 76.69 98 LEU A O 1
ATOM 802 N N . LYS A 1 99 ? -17.251 2.419 22.994 1.00 79.12 99 LYS A N 1
ATOM 803 C CA . LYS A 1 99 ? -16.850 1.991 24.335 1.00 79.12 99 LYS A CA 1
ATOM 804 C C . LYS A 1 99 ? -17.919 2.291 25.388 1.00 79.12 99 LYS A C 1
ATOM 806 O O . LYS A 1 99 ? -18.177 1.446 26.240 1.00 79.12 99 LYS A O 1
ATOM 811 N N . GLU A 1 100 ? -18.581 3.447 25.314 1.00 79.38 100 GLU A N 1
ATOM 812 C CA . GLU A 1 100 ? -19.729 3.788 26.174 1.00 79.38 100 GLU A CA 1
ATOM 813 C C . GLU A 1 100 ? -20.923 2.847 25.963 1.00 79.38 100 GLU A C 1
ATOM 815 O O . GLU A 1 100 ? -21.594 2.480 26.925 1.00 79.38 100 GLU A O 1
ATOM 820 N N . LYS A 1 101 ? -21.154 2.394 24.724 1.00 76.81 101 LYS A N 1
ATOM 821 C CA . LYS A 1 101 ? -22.165 1.376 24.392 1.00 76.81 101 LYS A CA 1
ATOM 822 C C . LYS A 1 101 ? -21.763 -0.052 24.806 1.00 76.81 101 LYS A C 1
ATOM 824 O O . LYS A 1 101 ? -22.528 -0.981 24.565 1.00 76.81 101 LYS A O 1
ATOM 829 N N . GLY A 1 102 ? -20.596 -0.241 25.431 1.00 75.31 102 GLY A N 1
ATOM 830 C CA . GLY A 1 102 ? -20.096 -1.551 25.860 1.00 75.31 102 GLY A CA 1
ATOM 831 C C . GLY A 1 102 ? -19.536 -2.411 24.723 1.00 75.31 102 GLY A C 1
ATOM 832 O O . GLY A 1 102 ? -19.367 -3.616 24.898 1.00 75.31 102 GLY A O 1
ATOM 833 N N . ILE A 1 103 ? -19.254 -1.811 23.564 1.00 79.88 103 ILE A N 1
ATOM 834 C CA . ILE A 1 103 ? -18.664 -2.495 22.413 1.00 79.88 103 ILE A CA 1
ATOM 835 C C . ILE A 1 103 ? -17.149 -2.513 22.600 1.00 79.88 103 ILE A C 1
ATOM 837 O O . ILE A 1 103 ? -16.496 -1.467 22.608 1.00 79.88 103 ILE A O 1
ATOM 841 N N . GLU A 1 104 ? -16.585 -3.709 22.755 1.00 80.50 104 GLU A N 1
ATOM 842 C CA . GLU A 1 104 ? -15.139 -3.892 22.831 1.00 80.50 104 GLU A CA 1
ATOM 843 C C . GLU A 1 104 ? -14.537 -3.854 21.424 1.00 80.50 104 GLU A C 1
ATOM 845 O O . GLU A 1 104 ? -14.742 -4.760 20.612 1.00 80.50 104 GLU A O 1
ATOM 850 N N . VAL A 1 105 ? -13.790 -2.789 21.142 1.00 80.75 105 VAL A N 1
ATOM 851 C CA . VAL A 1 105 ? -13.051 -2.624 19.892 1.00 80.75 105 VAL A CA 1
ATOM 852 C C . VAL A 1 105 ? -11.605 -3.055 20.119 1.00 80.75 105 VAL A C 1
ATOM 854 O O . VAL A 1 105 ? -10.928 -2.574 21.020 1.00 80.75 105 VAL A O 1
ATOM 857 N N . ASP A 1 106 ? -11.159 -3.990 19.297 1.00 86.31 106 ASP A N 1
ATOM 858 C CA . ASP A 1 106 ? -9.765 -4.378 19.119 1.00 86.31 106 ASP A CA 1
ATOM 859 C C . ASP A 1 106 ? -9.009 -3.274 18.363 1.00 86.31 106 ASP A C 1
ATOM 861 O O . ASP A 1 106 ? -9.221 -3.082 17.165 1.00 86.31 106 ASP A O 1
ATOM 865 N N . GLU A 1 107 ? -8.197 -2.505 19.090 1.00 83.06 107 GLU A N 1
ATOM 866 C CA . GLU A 1 107 ? -7.447 -1.372 18.533 1.00 83.06 107 GLU A CA 1
ATOM 867 C C . GLU A 1 107 ? -6.432 -1.840 17.477 1.00 83.06 107 GLU A C 1
ATOM 869 O O . GLU A 1 107 ? -6.346 -1.228 16.414 1.00 83.06 107 GLU A O 1
ATOM 874 N N . ASP A 1 108 ? -5.766 -2.979 17.701 1.00 87.50 108 ASP A N 1
ATOM 875 C CA . ASP A 1 108 ? -4.773 -3.533 16.772 1.00 87.50 108 ASP A CA 1
ATOM 876 C C . ASP A 1 108 ? -5.412 -3.912 15.426 1.00 87.50 108 ASP A C 1
ATOM 878 O O . ASP A 1 108 ? -4.856 -3.637 14.360 1.00 87.50 108 ASP A O 1
ATOM 882 N N . PHE A 1 109 ? -6.613 -4.508 15.453 1.00 88.19 109 PHE A N 1
ATOM 883 C CA . PHE A 1 109 ? -7.362 -4.801 14.227 1.00 88.19 109 PHE A CA 1
ATOM 884 C C . PHE A 1 109 ? -7.711 -3.526 13.454 1.00 88.19 109 PHE A C 1
ATOM 886 O O . PHE A 1 109 ? -7.567 -3.487 12.234 1.00 88.19 109 PHE A O 1
ATOM 893 N N . VAL A 1 110 ? -8.183 -2.491 14.151 1.00 84.62 110 VAL A N 1
ATOM 894 C CA . VAL A 1 110 ? -8.581 -1.223 13.527 1.00 84.62 110 VAL A CA 1
ATOM 895 C C . VAL A 1 110 ? -7.385 -0.531 12.887 1.00 84.62 110 VAL A C 1
ATOM 897 O O . VAL A 1 110 ? -7.478 -0.103 11.736 1.00 84.62 110 VAL A O 1
ATOM 900 N N . ASP A 1 111 ? -6.268 -0.434 13.604 1.00 85.94 111 ASP A N 1
ATOM 901 C CA . ASP A 1 111 ? -5.055 0.199 13.091 1.00 85.94 111 ASP A CA 1
ATOM 902 C C . ASP A 1 111 ? -4.523 -0.546 11.862 1.00 85.94 111 ASP A C 1
ATOM 904 O O . ASP A 1 111 ? -4.168 0.078 10.856 1.00 85.94 111 ASP A O 1
ATOM 908 N N . GLU A 1 112 ? -4.560 -1.879 11.887 1.00 89.06 112 GLU A N 1
ATOM 909 C CA . GLU A 1 112 ? -4.176 -2.683 10.734 1.00 89.06 112 GLU A CA 1
ATOM 910 C C . GLU A 1 112 ? -5.135 -2.491 9.550 1.00 89.06 112 GLU A C 1
ATOM 912 O O . GLU A 1 112 ? -4.665 -2.350 8.421 1.00 89.06 112 GLU A O 1
ATOM 917 N N . GLN A 1 113 ? -6.457 -2.436 9.766 1.00 88.12 113 GLN A N 1
ATOM 918 C CA . GLN A 1 113 ? -7.424 -2.172 8.688 1.00 88.12 113 GLN A CA 1
ATOM 919 C C . GLN A 1 113 ? -7.267 -0.770 8.097 1.00 88.12 113 GLN A C 1
ATOM 921 O O . GLN A 1 113 ? -7.383 -0.588 6.885 1.00 88.12 113 GLN A O 1
ATOM 926 N N . ARG A 1 114 ? -6.924 0.222 8.918 1.00 86.00 114 ARG A N 1
ATOM 927 C CA . ARG A 1 114 ? -6.612 1.567 8.436 1.00 86.00 114 ARG A CA 1
ATOM 928 C C . ARG A 1 114 ? -5.366 1.560 7.549 1.00 86.00 114 ARG A C 1
ATOM 930 O O . ARG A 1 114 ? -5.408 2.045 6.422 1.00 86.00 114 ARG A O 1
ATOM 937 N N . ALA A 1 115 ? -4.283 0.930 8.006 1.00 89.19 115 ALA A N 1
ATOM 938 C CA . ALA A 1 115 ? -3.084 0.749 7.189 1.00 89.19 115 ALA A CA 1
ATOM 939 C C . ALA A 1 115 ? -3.377 -0.075 5.918 1.00 89.19 115 ALA A C 1
ATOM 941 O O . ALA A 1 115 ? -2.797 0.146 4.854 1.00 89.19 115 ALA A O 1
ATOM 942 N N . ASN A 1 116 ? -4.296 -1.041 6.005 1.00 91.44 116 ASN A N 1
ATOM 943 C CA . ASN A 1 116 ? -4.789 -1.832 4.882 1.00 91.44 116 ASN A CA 1
ATOM 944 C C . ASN A 1 116 ? -5.422 -0.941 3.810 1.00 91.44 116 ASN A C 1
ATOM 946 O O . ASN A 1 116 ? -5.046 -1.056 2.643 1.00 91.44 116 ASN A O 1
ATOM 950 N N . GLN A 1 117 ? -6.314 -0.038 4.214 1.00 89.56 117 GLN A N 1
ATOM 951 C CA . GLN A 1 117 ? -6.963 0.933 3.338 1.00 89.56 117 GLN A CA 1
ATOM 952 C C . GLN A 1 117 ? -5.953 1.892 2.698 1.00 89.56 117 GLN A C 1
ATOM 954 O O . GLN A 1 117 ? -5.984 2.083 1.482 1.00 89.56 117 GLN A O 1
ATOM 959 N N . ASP A 1 118 ? -5.013 2.430 3.479 1.00 90.12 118 ASP A N 1
ATOM 960 C CA . ASP A 1 118 ? -3.964 3.315 2.961 1.00 90.12 118 ASP A CA 1
ATOM 961 C C . ASP A 1 118 ? -3.123 2.613 1.879 1.00 90.12 118 ASP A C 1
ATOM 963 O O . ASP A 1 118 ? -2.860 3.187 0.819 1.00 90.12 118 ASP A O 1
ATOM 967 N N . ARG A 1 119 ? -2.779 1.331 2.078 1.00 92.88 119 ARG A N 1
ATOM 968 C CA . ARG A 1 119 ? -2.115 0.508 1.049 1.00 92.88 119 ARG A CA 1
ATOM 969 C C . ARG A 1 119 ? -2.962 0.370 -0.220 1.00 92.88 119 ARG A C 1
ATOM 971 O O . ARG A 1 119 ? -2.413 0.497 -1.309 1.00 92.88 119 ARG A O 1
ATOM 978 N N . ARG A 1 120 ? -4.290 0.192 -0.120 1.00 92.19 120 ARG A N 1
ATOM 979 C CA . ARG A 1 120 ? -5.178 0.116 -1.308 1.00 92.19 120 ARG A CA 1
ATOM 980 C C . ARG A 1 120 ? -5.196 1.428 -2.071 1.00 92.19 120 ARG A C 1
ATOM 982 O O . ARG A 1 120 ? -5.163 1.412 -3.296 1.00 92.19 120 ARG A O 1
ATOM 989 N N . HIS A 1 121 ? -5.196 2.560 -1.375 1.00 91.88 121 HIS A N 1
ATOM 990 C CA . HIS A 1 121 ? -5.072 3.852 -2.041 1.00 91.88 121 HIS A CA 1
ATOM 991 C C . HIS A 1 121 ? -3.741 3.973 -2.784 1.00 91.88 121 HIS A C 1
ATOM 993 O O . HIS A 1 121 ? -3.720 4.412 -3.932 1.00 91.88 121 HIS A O 1
ATOM 999 N N . VAL A 1 122 ? -2.637 3.520 -2.183 1.00 93.25 122 VAL A N 1
ATOM 1000 C CA . VAL A 1 122 ? -1.341 3.458 -2.874 1.00 93.25 122 VAL A CA 1
ATOM 1001 C C . VAL A 1 122 ? -1.412 2.561 -4.112 1.00 93.25 122 VAL A C 1
ATOM 1003 O O . VAL A 1 122 ? -0.937 2.968 -5.170 1.00 93.25 122 VAL A O 1
ATOM 1006 N N . TYR A 1 123 ? -2.048 1.390 -4.023 1.00 95.12 123 TYR A N 1
ATOM 1007 C CA . TYR A 1 123 ? -2.249 0.499 -5.169 1.00 95.12 123 TYR A CA 1
ATOM 1008 C C . TYR A 1 123 ? -3.001 1.214 -6.289 1.00 95.12 123 TYR A C 1
ATOM 1010 O O . TYR A 1 123 ? -2.484 1.289 -7.397 1.00 95.12 123 TYR A O 1
ATOM 1018 N N . GLN A 1 124 ? -4.129 1.856 -5.985 1.00 94.25 124 GLN A N 1
ATOM 1019 C CA . GLN A 1 124 ? -4.920 2.625 -6.951 1.00 94.25 124 GLN A CA 1
ATOM 1020 C C . GLN A 1 124 ? -4.111 3.740 -7.633 1.00 94.25 124 GLN A C 1
ATOM 1022 O O . GLN A 1 124 ? -4.243 3.953 -8.840 1.00 94.25 124 GLN A O 1
ATOM 1027 N N . TYR A 1 125 ? -3.235 4.437 -6.901 1.00 92.69 125 TYR A N 1
ATOM 1028 C CA . TYR A 1 125 ? -2.339 5.427 -7.506 1.00 92.69 125 TYR A CA 1
ATOM 1029 C C . TYR A 1 125 ? -1.338 4.790 -8.474 1.00 92.69 125 TYR A C 1
ATOM 1031 O O . TYR A 1 125 ? -1.100 5.336 -9.554 1.00 92.69 125 TYR A O 1
ATOM 1039 N N . ILE A 1 126 ? -0.765 3.640 -8.113 1.00 92.56 126 ILE A N 1
ATOM 1040 C CA . ILE A 1 126 ? 0.168 2.901 -8.973 1.00 92.56 126 ILE A CA 1
ATOM 1041 C C . ILE A 1 126 ? -0.561 2.364 -10.214 1.00 92.56 126 ILE A C 1
ATOM 1043 O O . ILE A 1 126 ? -0.039 2.462 -11.324 1.00 92.56 126 ILE A O 1
ATOM 1047 N N . GLU A 1 127 ? -1.784 1.859 -10.059 1.00 94.38 127 GLU A N 1
ATOM 1048 C CA . GLU A 1 127 ? -2.624 1.437 -11.178 1.00 94.38 127 GLU A CA 1
ATOM 1049 C C . GLU A 1 127 ? -2.880 2.590 -12.139 1.00 94.38 127 GLU A C 1
ATOM 1051 O O . GLU A 1 127 ? -2.598 2.459 -13.326 1.00 94.38 127 GLU A O 1
ATOM 1056 N N . GLY A 1 128 ? -3.340 3.736 -11.628 1.00 92.75 128 GLY A N 1
ATOM 1057 C CA . GLY A 1 128 ? -3.572 4.933 -12.433 1.00 92.75 128 GLY A CA 1
ATOM 1058 C C . GLY A 1 128 ? -2.304 5.407 -13.144 1.00 92.75 128 GLY A C 1
ATOM 1059 O O . GLY A 1 128 ? -2.355 5.774 -14.318 1.00 92.75 128 GLY A O 1
ATOM 1060 N N . PHE A 1 129 ? -1.150 5.336 -12.475 1.00 89.75 129 PHE A N 1
ATOM 1061 C CA . PHE A 1 129 ? 0.141 5.635 -13.088 1.00 89.75 129 PHE A CA 1
ATOM 1062 C C . PHE A 1 129 ? 0.400 4.739 -14.303 1.00 89.75 129 PHE A C 1
ATOM 1064 O O . PHE A 1 129 ? 0.620 5.257 -15.394 1.00 89.75 129 PHE A O 1
ATOM 1071 N N . PHE A 1 130 ? 0.309 3.418 -14.159 1.00 90.00 130 PHE A N 1
ATOM 1072 C CA . PHE A 1 130 ? 0.523 2.479 -15.264 1.00 90.00 130 PHE A CA 1
ATOM 1073 C C . PHE A 1 130 ? -0.550 2.572 -16.356 1.00 90.00 130 PHE A C 1
ATOM 1075 O O . PHE A 1 130 ? -0.225 2.498 -17.543 1.00 90.00 130 PHE A O 1
ATOM 1082 N N . GLN A 1 131 ? -1.800 2.827 -15.973 1.00 92.06 131 GLN A N 1
ATOM 1083 C CA . GLN A 1 131 ? -2.905 3.056 -16.898 1.00 92.06 131 GLN A CA 1
ATOM 1084 C C . GLN A 1 131 ? -2.617 4.250 -17.819 1.00 92.06 131 GLN A C 1
ATOM 1086 O O . GLN A 1 131 ? -2.866 4.178 -19.023 1.00 92.06 131 GLN A O 1
ATOM 1091 N N . ASN A 1 132 ? -2.009 5.317 -17.287 1.00 89.25 132 ASN A N 1
ATOM 1092 C CA . ASN A 1 132 ? -1.605 6.490 -18.068 1.00 89.25 132 ASN A CA 1
ATOM 1093 C C . ASN A 1 132 ? -0.496 6.185 -19.094 1.00 89.25 132 ASN A C 1
ATOM 1095 O O . ASN A 1 132 ? -0.385 6.892 -20.093 1.00 89.25 132 ASN A O 1
ATOM 1099 N N . PHE A 1 133 ? 0.296 5.127 -18.890 1.00 86.81 133 PHE A N 1
ATOM 1100 C CA . PHE A 1 133 ? 1.286 4.637 -19.861 1.00 86.81 133 PHE A CA 1
ATOM 1101 C C . PHE A 1 133 ? 0.711 3.617 -20.859 1.00 86.81 133 PHE A C 1
ATOM 1103 O O . PHE A 1 133 ? 1.455 3.078 -21.679 1.00 86.81 133 PHE A O 1
ATOM 1110 N N . GLY A 1 134 ? -0.600 3.356 -20.825 1.00 88.75 134 GLY A N 1
ATOM 1111 C CA . GLY A 1 134 ? -1.282 2.479 -21.780 1.00 88.75 134 GLY A CA 1
ATOM 1112 C C . GLY A 1 134 ? -1.142 0.983 -21.491 1.00 88.75 134 GLY A C 1
ATOM 1113 O O . GLY A 1 134 ? -1.410 0.172 -22.377 1.00 88.75 134 GLY A O 1
ATOM 1114 N N . VAL A 1 135 ? -0.735 0.600 -20.277 1.00 90.75 135 VAL A N 1
ATOM 1115 C CA . VAL A 1 135 ? -0.744 -0.800 -19.820 1.00 90.75 135 VAL A CA 1
ATOM 1116 C C . VAL A 1 135 ? -1.873 -1.025 -18.811 1.00 90.75 135 VAL A C 1
ATOM 1118 O O . VAL A 1 135 ? -2.383 -0.075 -18.225 1.00 90.75 135 VAL A O 1
ATOM 1121 N N . ASN A 1 136 ? -2.281 -2.279 -18.596 1.00 93.56 136 ASN A N 1
ATOM 1122 C CA . ASN A 1 136 ? -3.292 -2.606 -17.587 1.00 93.56 136 ASN A CA 1
ATOM 1123 C C . ASN A 1 136 ? -2.694 -2.428 -16.180 1.00 93.56 136 ASN A C 1
ATOM 1125 O O . ASN A 1 136 ? -1.934 -3.283 -15.717 1.00 93.56 136 ASN A O 1
ATOM 1129 N N . GLY A 1 137 ? -3.017 -1.306 -15.529 1.00 92.75 137 GLY A N 1
ATOM 1130 C CA . GLY A 1 137 ? -2.438 -0.935 -14.240 1.00 92.75 137 GLY A CA 1
ATOM 1131 C C . GLY A 1 137 ? -2.766 -1.932 -13.135 1.00 92.75 137 GLY A C 1
ATOM 1132 O O . GLY A 1 137 ? -1.859 -2.378 -12.433 1.00 92.75 137 GLY A O 1
ATOM 1133 N N . THR A 1 138 ? -4.029 -2.349 -13.047 1.00 94.50 138 THR A N 1
ATOM 1134 C CA . THR A 1 138 ? -4.518 -3.324 -12.062 1.00 94.50 138 THR A CA 1
ATOM 1135 C C . THR A 1 138 ? -3.771 -4.653 -12.174 1.00 94.50 138 THR A C 1
ATOM 1137 O O . THR A 1 138 ? -3.233 -5.153 -11.187 1.00 94.50 138 THR A O 1
ATOM 1140 N N . ALA A 1 139 ? -3.604 -5.178 -13.393 1.00 94.31 139 ALA A N 1
ATOM 1141 C CA . ALA A 1 139 ? -2.824 -6.397 -13.616 1.00 94.31 139 ALA A CA 1
ATOM 1142 C C . ALA A 1 139 ? -1.342 -6.229 -13.234 1.00 94.31 139 ALA A C 1
ATOM 1144 O O . ALA A 1 139 ? -0.730 -7.171 -12.734 1.00 94.31 139 ALA A O 1
ATOM 1145 N N . CYS A 1 140 ? -0.751 -5.050 -13.455 1.00 94.75 140 CYS A N 1
ATOM 1146 C CA . CYS A 1 140 ? 0.637 -4.776 -13.076 1.00 94.75 140 CYS A CA 1
ATOM 1147 C C . CYS A 1 140 ? 0.843 -4.705 -11.563 1.00 94.75 140 CYS A C 1
ATOM 1149 O O . CYS A 1 140 ? 1.843 -5.221 -11.063 1.00 94.75 140 CYS A O 1
ATOM 1151 N N . VAL A 1 141 ? -0.099 -4.112 -10.828 1.00 95.56 141 VAL A N 1
ATOM 1152 C CA . VAL A 1 141 ? -0.036 -4.074 -9.364 1.00 95.56 141 VAL A CA 1
ATOM 1153 C C . VAL A 1 141 ? -0.238 -5.466 -8.778 1.00 95.56 141 VAL A C 1
ATOM 1155 O O . VAL A 1 141 ? 0.578 -5.898 -7.967 1.00 95.56 141 VAL A O 1
ATOM 1158 N N . GLN A 1 142 ? -1.241 -6.216 -9.246 1.00 95.81 142 GLN A N 1
ATOM 1159 C CA . GLN A 1 142 ? -1.449 -7.609 -8.832 1.00 95.81 142 GLN A CA 1
ATOM 1160 C C . GLN A 1 142 ? -0.212 -8.471 -9.111 1.00 95.81 142 GLN A C 1
ATOM 1162 O O . GLN A 1 142 ? 0.248 -9.207 -8.239 1.00 95.81 142 GLN A O 1
ATOM 1167 N N . AR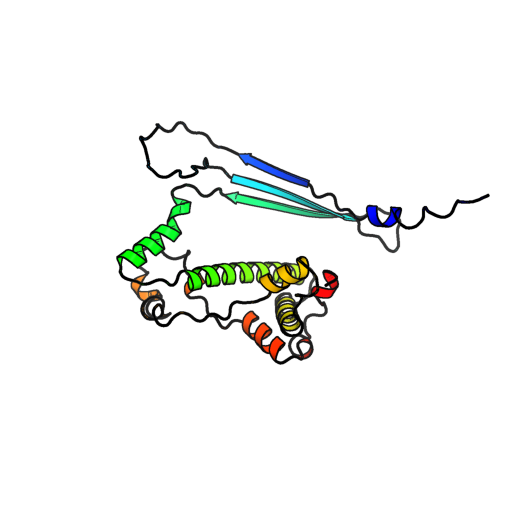G A 1 143 ? 0.392 -8.324 -10.297 1.00 95.12 143 ARG A N 1
ATOM 1168 C CA . ARG A 1 143 ? 1.640 -9.006 -10.647 1.00 95.12 143 ARG A CA 1
ATOM 1169 C C . ARG A 1 143 ? 2.769 -8.673 -9.676 1.00 95.12 143 ARG A C 1
ATOM 1171 O O . ARG A 1 143 ? 3.471 -9.582 -9.253 1.00 95.12 143 ARG A O 1
ATOM 1178 N N . ALA A 1 144 ? 2.944 -7.402 -9.325 1.00 95.06 144 ALA A N 1
ATOM 1179 C CA . ALA A 1 144 ? 3.996 -6.987 -8.406 1.00 95.06 144 ALA A CA 1
ATOM 1180 C C . ALA A 1 144 ? 3.774 -7.519 -6.986 1.00 95.06 144 ALA A C 1
ATOM 1182 O O . ALA A 1 144 ? 4.725 -7.973 -6.360 1.00 95.06 144 ALA A O 1
ATOM 1183 N N . ILE A 1 145 ? 2.532 -7.525 -6.494 1.00 96.25 145 ILE A N 1
ATOM 1184 C CA . ILE A 1 145 ? 2.188 -8.136 -5.201 1.00 96.25 145 ILE A CA 1
ATOM 1185 C C . ILE A 1 145 ? 2.496 -9.638 -5.224 1.00 96.25 145 ILE A C 1
ATOM 1187 O O . ILE A 1 145 ? 3.108 -10.152 -4.291 1.00 96.25 145 ILE A O 1
ATOM 1191 N N . CYS A 1 146 ? 2.131 -10.332 -6.304 1.00 95.81 146 CYS A N 1
ATOM 1192 C CA . CYS A 1 146 ? 2.438 -11.749 -6.480 1.00 95.81 146 CYS A CA 1
ATOM 1193 C C . CYS A 1 146 ? 3.956 -12.001 -6.498 1.00 95.81 146 CYS A C 1
ATOM 1195 O O . CYS A 1 146 ? 4.451 -12.797 -5.706 1.00 95.81 146 CYS A O 1
ATOM 1197 N N . GLU A 1 147 ? 4.710 -11.293 -7.349 1.00 94.38 147 GLU A N 1
ATOM 1198 C CA . GLU A 1 147 ? 6.169 -11.444 -7.476 1.00 94.38 147 GLU A CA 1
ATOM 1199 C C . GLU A 1 147 ? 6.900 -11.113 -6.158 1.00 94.38 147 GLU A C 1
ATOM 1201 O O . GLU A 1 147 ? 7.876 -11.775 -5.819 1.00 94.38 147 GLU A O 1
ATOM 1206 N N . MET A 1 148 ? 6.410 -10.135 -5.387 1.00 94.56 148 MET A N 1
ATOM 1207 C CA . MET A 1 148 ? 6.934 -9.809 -4.053 1.00 94.56 148 MET A CA 1
ATOM 1208 C C . MET A 1 148 ? 6.658 -10.916 -3.034 1.00 94.56 148 MET A C 1
ATOM 1210 O O . MET A 1 148 ? 7.529 -11.230 -2.226 1.00 94.56 148 MET A O 1
ATOM 1214 N N . ALA A 1 149 ? 5.473 -11.529 -3.077 1.00 94.88 149 ALA A N 1
ATOM 1215 C CA . ALA A 1 149 ? 5.136 -12.652 -2.208 1.00 94.88 149 ALA A CA 1
ATOM 1216 C C . ALA A 1 149 ? 5.913 -13.932 -2.573 1.00 94.88 149 ALA A C 1
ATOM 1218 O O . ALA A 1 149 ? 6.244 -14.710 -1.679 1.00 94.88 149 ALA A O 1
ATOM 1219 N N . GLU A 1 150 ? 6.232 -14.127 -3.858 1.00 93.38 150 GLU A N 1
ATOM 1220 C CA . GLU A 1 150 ? 7.082 -15.220 -4.357 1.00 93.38 150 GLU A CA 1
ATOM 1221 C C . GLU A 1 150 ? 8.558 -15.009 -3.970 1.00 93.38 150 GLU A C 1
ATOM 1223 O O . GLU A 1 150 ? 9.231 -15.945 -3.533 1.00 93.38 150 GLU A O 1
ATOM 1228 N N . ALA A 1 151 ? 9.062 -13.774 -4.083 1.00 91.06 151 ALA A N 1
ATOM 1229 C CA . ALA A 1 151 ? 10.438 -13.400 -3.761 1.00 91.06 151 ALA A CA 1
ATOM 1230 C C . ALA A 1 151 ? 10.501 -12.103 -2.916 1.00 91.06 151 ALA A C 1
ATOM 1232 O O . ALA A 1 151 ? 10.625 -11.004 -3.467 1.00 91.06 151 ALA A O 1
ATOM 1233 N N . PRO A 1 152 ? 10.466 -12.214 -1.572 1.00 90.00 152 PRO A N 1
ATOM 1234 C CA . PRO A 1 152 ? 10.480 -11.056 -0.675 1.00 90.00 152 PRO A CA 1
ATOM 1235 C C . PRO A 1 152 ? 11.746 -10.192 -0.797 1.00 90.00 152 PRO A C 1
ATOM 1237 O O . PRO A 1 152 ? 12.866 -10.701 -0.872 1.00 90.00 152 PRO A O 1
ATOM 1240 N N . LEU A 1 153 ? 11.587 -8.866 -0.732 1.00 88.88 153 LEU A N 1
ATOM 1241 C CA . LEU A 1 153 ? 12.646 -7.875 -1.002 1.00 88.88 153 LEU A CA 1
ATOM 1242 C C . LEU A 1 153 ? 13.523 -7.532 0.216 1.00 88.88 153 LEU A C 1
ATOM 1244 O O . LEU A 1 153 ? 14.299 -6.572 0.176 1.00 88.88 153 LEU A O 1
ATOM 1248 N N . SER A 1 154 ? 13.421 -8.293 1.305 1.00 80.38 154 SER A N 1
ATOM 1249 C CA . SER A 1 154 ? 14.103 -8.028 2.580 1.00 80.38 154 SER A CA 1
ATOM 1250 C C . SER A 1 154 ? 15.634 -7.861 2.478 1.00 80.38 154 SER A C 1
ATOM 1252 O O . SER A 1 154 ? 16.233 -7.164 3.306 1.00 80.38 154 SER A O 1
ATOM 1254 N N . SER A 1 155 ? 16.271 -8.439 1.450 1.00 82.94 155 SER A N 1
ATOM 1255 C CA . SER A 1 155 ? 17.706 -8.316 1.152 1.00 82.94 155 SER A CA 1
ATOM 1256 C C . SER A 1 155 ? 18.107 -7.005 0.464 1.00 82.94 155 SER A C 1
ATOM 1258 O O . SER A 1 155 ? 19.283 -6.646 0.488 1.00 82.94 155 SER A O 1
ATOM 1260 N N . ASN A 1 156 ? 17.160 -6.249 -0.093 1.00 86.12 156 ASN A N 1
ATOM 1261 C CA . ASN A 1 156 ? 17.412 -5.033 -0.877 1.00 86.12 156 ASN A CA 1
ATOM 1262 C C . ASN A 1 156 ? 17.488 -3.756 -0.013 1.00 86.12 156 ASN A C 1
ATOM 1264 O O . ASN A 1 156 ? 17.120 -2.652 -0.426 1.00 86.12 156 ASN A O 1
ATOM 1268 N N . GLY A 1 157 ? 17.966 -3.904 1.225 1.00 89.25 157 GLY A N 1
ATOM 1269 C CA . GLY A 1 157 ? 18.146 -2.809 2.175 1.00 89.25 157 GLY A CA 1
ATOM 1270 C C . GLY A 1 157 ? 16.834 -2.170 2.643 1.00 89.25 157 GLY A C 1
ATOM 1271 O O . GLY A 1 157 ? 15.799 -2.823 2.753 1.00 89.25 157 GLY A O 1
ATOM 1272 N N . LEU A 1 158 ? 16.888 -0.873 2.972 1.00 90.69 158 LEU A N 1
ATOM 1273 C CA . LEU A 1 158 ? 15.731 -0.136 3.492 1.00 90.69 158 LEU A CA 1
ATOM 1274 C C . LEU A 1 158 ? 14.623 0.010 2.443 1.00 90.69 158 LEU A C 1
ATOM 1276 O O . LEU A 1 158 ? 13.454 -0.163 2.773 1.00 90.69 158 LEU A O 1
ATOM 1280 N N . LEU A 1 159 ? 14.986 0.310 1.192 1.00 88.94 159 LEU A N 1
ATOM 1281 C CA . LEU A 1 159 ? 14.012 0.507 0.119 1.00 88.94 159 LEU A CA 1
ATOM 1282 C C . LEU A 1 159 ? 13.227 -0.780 -0.156 1.00 88.94 159 LEU A C 1
ATOM 1284 O O . LEU A 1 159 ? 12.004 -0.725 -0.234 1.00 88.94 159 LEU A O 1
ATOM 1288 N N . GLY A 1 160 ? 13.908 -1.931 -0.205 1.00 90.62 160 GLY A N 1
ATOM 1289 C CA . GLY A 1 160 ? 13.256 -3.236 -0.336 1.00 90.62 160 GLY A CA 1
ATOM 1290 C C . GLY A 1 160 ? 12.215 -3.486 0.753 1.00 90.62 160 GLY A C 1
ATOM 1291 O O . GLY A 1 160 ? 11.074 -3.805 0.440 1.00 90.62 160 GLY A O 1
ATOM 1292 N N . LYS A 1 161 ? 12.562 -3.227 2.020 1.00 92.38 161 LYS A N 1
ATOM 1293 C CA . LYS A 1 161 ? 11.638 -3.382 3.158 1.00 92.38 161 LYS A CA 1
ATOM 1294 C C . LYS A 1 161 ? 10.436 -2.443 3.103 1.00 92.38 161 LYS A C 1
ATOM 1296 O O . LYS A 1 161 ? 9.344 -2.833 3.496 1.00 92.38 161 LYS A O 1
ATOM 1301 N N . VAL A 1 162 ? 10.627 -1.204 2.647 1.00 92.00 162 VAL A N 1
ATOM 1302 C CA . VAL A 1 162 ? 9.519 -0.250 2.486 1.00 92.00 162 VAL A CA 1
ATOM 1303 C C . VAL A 1 162 ? 8.572 -0.721 1.387 1.00 92.00 162 VAL A C 1
ATOM 1305 O O . VAL A 1 162 ? 7.363 -0.723 1.592 1.00 92.00 162 VAL A O 1
ATOM 1308 N N . VAL A 1 163 ? 9.108 -1.153 0.243 1.00 93.00 163 VAL A N 1
ATOM 1309 C CA . VAL A 1 163 ? 8.299 -1.674 -0.868 1.00 93.00 163 VAL A CA 1
ATOM 1310 C C . VAL A 1 163 ? 7.562 -2.950 -0.456 1.00 93.00 163 VAL A C 1
ATOM 1312 O O . VAL A 1 163 ? 6.369 -3.066 -0.718 1.00 93.00 163 VAL A O 1
ATOM 1315 N N . GLU A 1 164 ? 8.235 -3.863 0.243 1.00 93.50 164 GLU A N 1
ATOM 1316 C CA . GLU A 1 164 ? 7.637 -5.075 0.811 1.00 93.50 164 GLU A CA 1
ATOM 1317 C C . GLU A 1 164 ? 6.492 -4.732 1.777 1.00 93.50 164 GLU A C 1
ATOM 1319 O O . GLU A 1 164 ? 5.394 -5.262 1.634 1.00 93.50 164 GLU A O 1
ATOM 1324 N N . LEU A 1 165 ? 6.694 -3.786 2.701 1.00 93.00 165 LEU A N 1
ATOM 1325 C CA . LEU A 1 165 ? 5.661 -3.346 3.646 1.00 93.00 165 LEU A CA 1
ATOM 1326 C C . LEU A 1 165 ? 4.436 -2.748 2.939 1.00 93.00 165 LEU A C 1
ATOM 1328 O O . LEU A 1 165 ? 3.301 -3.033 3.318 1.00 93.00 165 LEU A O 1
ATOM 1332 N N . VAL A 1 166 ? 4.667 -1.911 1.927 1.00 93.81 166 VAL A N 1
ATOM 1333 C CA . VAL A 1 166 ? 3.599 -1.240 1.177 1.00 93.81 166 VAL A CA 1
ATOM 1334 C C . VAL A 1 166 ? 2.806 -2.234 0.336 1.00 93.81 166 VAL A C 1
ATOM 1336 O O . VAL A 1 166 ? 1.587 -2.121 0.302 1.00 93.81 166 VAL A O 1
ATOM 1339 N N . LEU A 1 167 ? 3.474 -3.190 -0.319 1.00 95.12 167 LEU A N 1
ATOM 1340 C CA . LEU A 1 167 ? 2.845 -4.181 -1.200 1.00 95.12 167 LEU A CA 1
ATOM 1341 C C . LEU A 1 167 ? 2.300 -5.414 -0.468 1.00 95.12 167 LEU A C 1
ATOM 1343 O O . LEU A 1 167 ? 1.637 -6.238 -1.094 1.00 95.12 167 LEU A O 1
ATOM 1347 N N . THR A 1 168 ? 2.560 -5.565 0.832 1.00 94.56 168 THR A N 1
ATOM 1348 C CA . THR A 1 168 ? 1.995 -6.661 1.627 1.00 94.56 168 THR A CA 1
ATOM 1349 C C . THR A 1 168 ? 0.581 -6.293 2.082 1.00 94.56 168 THR A C 1
ATOM 1351 O O . THR A 1 168 ? 0.425 -5.416 2.940 1.00 94.56 168 THR A O 1
ATOM 1354 N N . PRO A 1 169 ? -0.472 -6.943 1.547 1.00 93.62 169 PRO A N 1
ATOM 1355 C CA . PRO A 1 169 ? -1.827 -6.709 2.019 1.00 93.62 169 PRO A CA 1
ATOM 1356 C C . PRO A 1 169 ? -2.025 -7.322 3.413 1.00 93.62 169 PRO A C 1
ATOM 1358 O O . PRO A 1 169 ? -1.403 -8.327 3.763 1.00 93.62 169 PRO A O 1
ATOM 1361 N N . SER A 1 170 ? -2.935 -6.752 4.204 1.00 91.56 170 SER A N 1
ATOM 1362 C CA . SER A 1 170 ? -3.378 -7.390 5.441 1.00 91.56 170 SER A CA 1
ATOM 1363 C C . SER A 1 170 ? -4.241 -8.605 5.139 1.00 91.56 170 SER A C 1
ATOM 1365 O O . SER A 1 170 ? -5.098 -8.566 4.257 1.00 91.56 170 SER A O 1
ATOM 1367 N N . LEU A 1 171 ? -4.038 -9.658 5.926 1.00 91.19 171 LEU A N 1
ATOM 1368 C CA . LEU A 1 171 ? -4.830 -10.887 5.902 1.00 91.19 171 LEU A CA 1
ATOM 1369 C C . LEU A 1 171 ? -5.626 -11.078 7.204 1.00 91.19 171 LEU A C 1
ATOM 1371 O O . LEU A 1 171 ? -6.155 -12.163 7.457 1.00 91.19 171 LEU A O 1
ATOM 1375 N N . ILE A 1 172 ? -5.674 -10.055 8.068 1.00 89.44 172 ILE A N 1
ATOM 1376 C CA . ILE A 1 172 ? -6.345 -10.155 9.364 1.00 89.44 172 ILE A CA 1
ATOM 1377 C C . ILE A 1 172 ? -7.861 -10.149 9.160 1.00 89.44 172 ILE A C 1
ATOM 1379 O O . ILE A 1 172 ? -8.420 -9.232 8.562 1.00 89.44 172 ILE A O 1
ATOM 1383 N N . LYS A 1 173 ? -8.527 -11.176 9.698 1.00 89.81 173 LYS A N 1
ATOM 1384 C CA . LYS A 1 173 ? -9.988 -11.296 9.704 1.00 89.81 173 LYS A CA 1
ATOM 1385 C C . LYS A 1 173 ? -10.603 -10.569 10.889 1.00 89.81 173 LYS A C 1
ATOM 1387 O O . LYS A 1 173 ? -9.996 -10.497 11.955 1.00 89.81 173 LYS A O 1
ATOM 1392 N N . MET A 1 174 ? -11.821 -10.064 10.692 1.00 87.00 174 MET A N 1
ATOM 1393 C CA . MET A 1 174 ? -12.575 -9.397 11.749 1.00 87.00 174 MET A CA 1
ATOM 1394 C C . MET A 1 174 ? -12.680 -10.305 12.987 1.00 87.00 174 MET A C 1
ATOM 1396 O O . MET A 1 174 ? -13.083 -11.466 12.857 1.00 87.00 174 MET A O 1
ATOM 1400 N N . PRO A 1 175 ? -12.339 -9.806 14.188 1.00 87.56 175 PRO A N 1
ATOM 1401 C CA . PRO A 1 175 ? -12.476 -10.572 15.417 1.00 87.56 175 PRO A CA 1
ATOM 1402 C C . PRO A 1 175 ? -13.931 -10.985 15.669 1.00 87.56 175 PRO A C 1
ATOM 1404 O O . PRO A 1 175 ? -14.846 -10.171 15.539 1.00 87.56 175 PRO A O 1
ATOM 1407 N N . ALA A 1 176 ? -14.153 -12.214 16.146 1.00 86.38 176 ALA A N 1
ATOM 1408 C CA . ALA A 1 176 ? -15.496 -12.727 16.454 1.00 86.38 176 ALA A CA 1
ATOM 1409 C C . ALA A 1 176 ? -16.269 -11.850 17.465 1.00 86.38 176 ALA A C 1
ATOM 1411 O O . ALA A 1 176 ? -17.494 -11.769 17.422 1.00 86.38 176 ALA A O 1
ATOM 1412 N N . LYS A 1 177 ? -15.556 -11.142 18.357 1.00 84.19 177 LYS A N 1
ATOM 1413 C CA . LYS A 1 177 ? -16.141 -10.182 19.312 1.00 84.19 177 LYS A CA 1
ATOM 1414 C C . LYS A 1 177 ? -16.740 -8.932 18.648 1.00 84.19 177 LYS A C 1
ATOM 1416 O O . LYS A 1 177 ? -17.658 -8.335 19.203 1.00 84.19 177 LYS A O 1
ATOM 1421 N N . MET A 1 178 ? -16.246 -8.552 17.468 1.00 81.44 178 MET A N 1
ATOM 1422 C CA . MET A 1 178 ? -16.717 -7.394 16.696 1.00 81.44 178 MET A CA 1
ATOM 1423 C C . MET A 1 178 ? -17.848 -7.736 15.727 1.00 81.44 178 MET A C 1
ATOM 1425 O O . MET A 1 178 ? -18.716 -6.903 15.467 1.00 81.44 178 MET A O 1
ATOM 1429 N N . GLU A 1 179 ? -17.864 -8.965 15.215 1.00 80.31 179 GLU A N 1
ATOM 1430 C CA . GLU A 1 179 ? -18.845 -9.449 14.243 1.00 80.31 179 GLU A CA 1
ATOM 1431 C C . GLU A 1 179 ? -20.319 -9.112 14.554 1.00 80.31 179 GLU A C 1
ATOM 1433 O O . GLU A 1 179 ? -21.013 -8.646 13.644 1.00 80.31 179 GLU A O 1
ATOM 1438 N N . PRO A 1 180 ? -20.836 -9.244 15.797 1.00 77.81 180 PRO A N 1
ATOM 1439 C CA . PRO A 1 180 ? -22.240 -8.929 16.079 1.00 77.81 180 PRO A CA 1
ATOM 1440 C C . PRO A 1 180 ? -22.607 -7.444 15.921 1.00 77.81 180 PRO A C 1
ATOM 1442 O O . PRO A 1 180 ? -23.800 -7.145 15.788 1.00 77.81 180 PRO A O 1
ATOM 1445 N N . TYR A 1 181 ? -21.616 -6.546 15.933 1.00 75.38 181 TYR A N 1
ATOM 1446 C CA . TYR A 1 181 ? -21.781 -5.094 15.813 1.00 75.38 181 TYR A CA 1
ATOM 1447 C C . TYR A 1 181 ? -21.531 -4.596 14.384 1.00 75.38 181 TYR A C 1
ATOM 1449 O O . TYR A 1 181 ? -22.239 -3.715 13.904 1.00 75.38 181 TYR A O 1
ATOM 1457 N N . PHE A 1 182 ? -20.561 -5.192 13.687 1.00 75.75 182 PHE A N 1
ATOM 1458 C CA . PHE A 1 182 ? -20.109 -4.750 12.361 1.00 75.75 182 PHE A CA 1
ATOM 1459 C C . PHE A 1 182 ? -20.541 -5.670 11.209 1.00 75.75 182 PHE A C 1
ATOM 1461 O O . PHE A 1 182 ? -20.210 -5.418 10.053 1.00 75.75 182 PHE A O 1
ATOM 1468 N N . GLY A 1 183 ? -21.316 -6.724 11.481 1.00 64.69 183 GLY A N 1
ATOM 1469 C CA . GLY A 1 183 ? -21.825 -7.619 10.443 1.00 64.69 183 GLY A CA 1
ATOM 1470 C C . GLY A 1 183 ? -22.622 -6.873 9.362 1.00 64.69 183 GLY A C 1
ATOM 1471 O O . GLY A 1 183 ? -23.545 -6.116 9.674 1.00 64.69 183 GLY A O 1
ATOM 1472 N N . LEU A 1 184 ? -22.306 -7.149 8.088 1.00 60.66 184 LEU A N 1
ATOM 1473 C CA . LEU A 1 184 ? -22.825 -6.496 6.867 1.00 60.66 184 LEU A CA 1
ATOM 1474 C C . LEU A 1 184 ? -24.353 -6.261 6.854 1.00 60.66 184 LEU A C 1
ATOM 1476 O O . LEU A 1 184 ? -24.834 -5.276 6.294 1.00 60.66 184 LEU A O 1
ATOM 1480 N N . ASN A 1 185 ? -25.127 -7.137 7.506 1.00 54.56 185 ASN A N 1
ATOM 1481 C CA . ASN A 1 185 ? -26.594 -7.078 7.559 1.00 54.56 185 ASN A CA 1
ATOM 1482 C C . ASN A 1 185 ? -27.180 -6.259 8.729 1.00 54.56 185 ASN A C 1
ATOM 1484 O O . ASN A 1 185 ? -28.346 -5.858 8.647 1.00 54.56 185 ASN A O 1
ATOM 1488 N N . ARG A 1 186 ? -26.425 -6.046 9.818 1.00 51.78 186 ARG A N 1
ATOM 1489 C CA . ARG A 1 186 ? -26.821 -5.218 10.979 1.00 51.78 186 ARG A CA 1
ATOM 1490 C C . ARG A 1 186 ? -26.251 -3.809 10.892 1.00 51.78 186 ARG A C 1
ATOM 1492 O O . ARG A 1 186 ? -26.979 -2.861 11.174 1.00 51.78 186 ARG A O 1
ATOM 1499 N N . PHE A 1 187 ? -25.019 -3.679 10.405 1.00 53.31 187 PHE A N 1
ATOM 1500 C CA . PHE A 1 187 ? -24.348 -2.395 10.220 1.00 53.31 187 PHE A CA 1
ATOM 1501 C C . PHE A 1 187 ? -25.179 -1.436 9.357 1.00 53.31 187 PHE A C 1
ATOM 1503 O O . PHE A 1 187 ? -25.374 -0.280 9.707 1.00 53.31 187 PHE A O 1
ATOM 1510 N N . ARG A 1 188 ? -25.808 -1.941 8.287 1.00 49.44 188 ARG A N 1
ATOM 1511 C CA . ARG A 1 188 ? -26.690 -1.135 7.426 1.00 49.44 188 ARG A CA 1
ATOM 1512 C C . ARG A 1 188 ? -28.028 -0.736 8.079 1.00 49.44 188 ARG A C 1
ATOM 1514 O O . ARG A 1 188 ? -28.694 0.153 7.562 1.00 49.44 188 ARG A O 1
ATOM 1521 N N . ARG A 1 189 ? -28.456 -1.386 9.172 1.00 47.97 189 ARG A N 1
ATOM 1522 C CA . ARG A 1 189 ? -29.809 -1.235 9.750 1.00 47.97 189 ARG A CA 1
ATOM 1523 C C . ARG A 1 189 ? -29.883 -0.343 10.995 1.00 47.97 189 ARG A C 1
ATOM 1525 O O . ARG A 1 189 ? -30.907 0.300 11.172 1.00 47.97 189 ARG A O 1
ATOM 1532 N N . GLU A 1 190 ? -28.839 -0.275 11.821 1.00 48.41 190 GLU A N 1
ATOM 1533 C CA . GLU A 1 190 ? -28.803 0.607 13.011 1.00 48.41 190 GLU A CA 1
ATOM 1534 C C . GLU A 1 190 ? -28.214 2.002 12.731 1.00 48.41 190 GLU A C 1
ATOM 1536 O O . GLU A 1 190 ? -28.393 2.920 13.521 1.00 48.41 190 GLU A O 1
ATOM 1541 N N . VAL A 1 191 ? -27.528 2.185 11.600 1.00 50.19 191 VAL A N 1
ATOM 1542 C CA . VAL A 1 191 ? -26.706 3.379 11.318 1.00 50.19 191 VAL A CA 1
ATOM 1543 C C . VAL A 1 191 ? -27.460 4.495 10.583 1.00 50.19 191 VAL A C 1
ATOM 1545 O O . VAL A 1 191 ? -26.983 5.621 10.512 1.00 50.19 191 VAL A O 1
ATOM 1548 N N . HIS A 1 192 ? -28.654 4.233 10.049 1.00 43.19 192 HIS A N 1
ATOM 1549 C CA . HIS A 1 192 ? -29.351 5.200 9.190 1.00 43.19 192 HIS A CA 1
ATOM 1550 C C . HIS A 1 192 ? -29.907 6.439 9.923 1.00 43.19 192 HIS A C 1
ATOM 1552 O O . HIS A 1 192 ? -30.442 7.329 9.266 1.00 43.19 192 HIS A O 1
ATOM 1558 N N . GLU A 1 193 ? -29.771 6.518 11.251 1.00 45.28 193 GLU A N 1
ATOM 1559 C CA . GLU A 1 193 ? -30.288 7.632 12.060 1.00 45.28 193 GLU A CA 1
ATOM 1560 C C . GLU A 1 193 ? -29.196 8.577 12.598 1.00 45.28 193 GLU A C 1
ATOM 1562 O O . GLU A 1 193 ? -29.498 9.720 12.928 1.00 45.28 193 GLU A O 1
ATOM 1567 N N . ASP A 1 194 ? -27.917 8.180 12.566 1.00 46.28 194 ASP A N 1
ATOM 1568 C CA . ASP A 1 194 ? -26.805 9.030 12.995 1.00 46.28 194 ASP A CA 1
ATOM 1569 C C . ASP A 1 194 ? -25.744 9.126 11.885 1.00 46.28 194 ASP A C 1
ATOM 1571 O O . ASP A 1 194 ? -25.214 8.118 11.424 1.00 46.28 194 ASP A O 1
ATOM 1575 N N . ALA A 1 195 ? -25.383 10.346 11.478 1.00 47.81 195 ALA A N 1
ATOM 1576 C CA . ALA A 1 195 ? -24.338 10.664 10.495 1.00 47.81 195 ALA A CA 1
ATOM 1577 C C . ALA A 1 195 ? -22.906 10.298 10.972 1.00 47.81 195 ALA A C 1
ATOM 1579 O O . ALA A 1 195 ? -22.034 11.158 11.068 1.00 47.81 195 ALA A O 1
ATOM 1580 N N . ILE A 1 196 ? -22.669 9.039 11.346 1.00 50.06 196 ILE A N 1
ATOM 1581 C CA . ILE A 1 196 ? -21.439 8.565 12.001 1.00 50.06 196 ILE A CA 1
ATOM 1582 C C . ILE A 1 196 ? -20.423 7.993 10.995 1.00 50.06 196 ILE A C 1
ATOM 1584 O O . ILE A 1 196 ? -19.275 7.780 11.370 1.00 50.06 196 ILE A O 1
ATOM 1588 N N . LEU A 1 197 ? -20.781 7.728 9.735 1.00 52.62 197 LEU A N 1
ATOM 1589 C CA . LEU A 1 197 ? -20.145 6.609 9.030 1.00 52.62 197 LEU A CA 1
ATOM 1590 C C . LEU A 1 197 ? -19.749 6.858 7.572 1.00 52.62 197 LEU A C 1
ATOM 1592 O O . LEU A 1 197 ? -20.213 6.181 6.669 1.00 52.62 197 LEU A O 1
ATOM 1596 N N . GLU A 1 198 ? -18.832 7.799 7.369 1.00 54.31 198 GLU A N 1
ATOM 1597 C CA . GLU A 1 198 ? -17.844 7.692 6.277 1.00 54.31 198 GLU A CA 1
ATOM 1598 C C . GLU A 1 198 ? -16.494 7.201 6.854 1.00 54.31 198 GLU A C 1
ATOM 1600 O O . GLU A 1 198 ? -15.776 6.415 6.243 1.00 54.31 198 GLU A O 1
ATOM 1605 N N . ASP A 1 199 ? -16.205 7.561 8.114 1.00 58.12 199 ASP A N 1
ATOM 1606 C CA . ASP A 1 199 ? -14.920 7.322 8.779 1.00 58.12 199 ASP A CA 1
ATOM 1607 C C . ASP A 1 199 ? -14.660 5.868 9.233 1.00 58.12 199 ASP A C 1
ATOM 1609 O O . ASP A 1 199 ? -13.541 5.598 9.650 1.00 58.12 199 ASP A O 1
ATOM 1613 N N . LEU A 1 200 ? -15.624 4.929 9.215 1.00 69.44 200 LEU A N 1
ATOM 1614 C CA . LEU A 1 200 ? -15.380 3.519 9.621 1.00 69.44 200 LEU A CA 1
ATOM 1615 C C . LEU A 1 200 ? -15.749 2.485 8.550 1.00 69.44 200 LEU A C 1
ATOM 1617 O O . LEU A 1 200 ? -15.750 1.287 8.840 1.00 69.44 200 LEU A O 1
ATOM 1621 N N . ASP A 1 201 ? -16.026 2.903 7.314 1.00 73.12 201 ASP A N 1
ATOM 1622 C CA . ASP A 1 201 ? -16.305 1.960 6.218 1.00 73.12 201 ASP A CA 1
ATOM 1623 C C . ASP A 1 201 ? -15.140 0.981 5.992 1.00 73.12 201 ASP A C 1
ATOM 1625 O O . ASP A 1 201 ? -15.338 -0.170 5.602 1.00 73.12 201 ASP A O 1
ATOM 1629 N N . PHE A 1 202 ? -13.925 1.401 6.343 1.00 79.19 202 PHE A N 1
ATOM 1630 C CA . PHE A 1 202 ? -12.719 0.587 6.265 1.00 79.19 202 PHE A CA 1
ATOM 1631 C C . PHE A 1 202 ? -12.704 -0.616 7.220 1.00 79.19 202 PHE A C 1
ATOM 1633 O O . PHE A 1 202 ? -12.050 -1.609 6.922 1.00 79.19 202 PHE A O 1
ATOM 1640 N N . ILE A 1 203 ? -13.439 -0.569 8.339 1.00 80.94 203 ILE A N 1
ATOM 1641 C CA . ILE A 1 203 ? -13.532 -1.688 9.298 1.00 80.94 203 ILE A CA 1
ATOM 1642 C C . ILE A 1 203 ? -14.327 -2.855 8.704 1.00 80.94 203 ILE A C 1
ATOM 1644 O O . ILE A 1 203 ? -14.072 -4.014 9.027 1.00 80.94 203 ILE A O 1
ATOM 1648 N N . VAL A 1 204 ? -15.301 -2.544 7.847 1.00 77.88 204 VAL A N 1
ATOM 1649 C CA . VAL A 1 204 ? -16.219 -3.518 7.237 1.00 77.88 204 VAL A CA 1
ATOM 1650 C C . VAL A 1 204 ? -15.713 -3.977 5.863 1.00 77.88 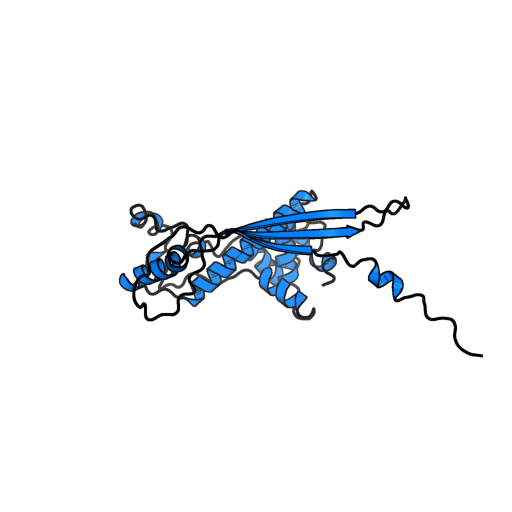204 VAL A C 1
ATOM 1652 O O . VAL A 1 204 ? -16.312 -4.858 5.242 1.00 77.88 204 VAL A O 1
ATOM 1655 N N . ALA A 1 205 ? -14.604 -3.406 5.381 1.00 78.94 205 ALA A N 1
ATOM 1656 C CA . ALA A 1 205 ? -14.012 -3.780 4.109 1.00 78.94 205 ALA A CA 1
ATOM 1657 C C . ALA A 1 205 ? -13.688 -5.288 4.081 1.00 78.94 205 ALA A C 1
ATOM 1659 O O . ALA A 1 205 ? -13.182 -5.840 5.065 1.00 78.94 205 ALA A O 1
ATOM 1660 N N . PRO A 1 206 ? -13.996 -5.985 2.972 1.00 78.06 206 PRO A N 1
ATOM 1661 C CA . PRO A 1 206 ? -13.715 -7.405 2.864 1.00 78.06 206 PRO A CA 1
ATOM 1662 C C . PRO A 1 206 ? -12.205 -7.647 2.911 1.00 78.06 206 PRO A C 1
ATOM 1664 O O . PRO A 1 206 ? -11.424 -6.940 2.280 1.00 78.06 206 PRO A O 1
ATOM 1667 N N . VAL A 1 207 ? -11.810 -8.681 3.652 1.00 82.06 207 VAL A N 1
ATOM 1668 C CA . VAL A 1 207 ? -10.411 -9.131 3.720 1.00 82.06 207 VAL A CA 1
ATOM 1669 C C . VAL A 1 207 ? -9.981 -9.749 2.396 1.00 82.06 207 VAL A C 1
ATOM 1671 O O . VAL A 1 207 ? -8.839 -9.592 1.992 1.00 82.06 207 VAL A O 1
ATOM 1674 N N . GLU A 1 208 ? -10.895 -10.460 1.738 1.00 88.19 208 GLU A N 1
ATOM 1675 C CA . GLU A 1 208 ? -10.651 -11.122 0.461 1.00 88.19 208 GLU A CA 1
ATOM 1676 C C . GLU A 1 208 ? -11.000 -10.155 -0.680 1.00 88.19 208 GLU A C 1
ATOM 1678 O O . GLU A 1 208 ? -12.163 -9.837 -0.930 1.00 88.19 208 GLU A O 1
ATOM 1683 N N . ASP A 1 209 ? -9.956 -9.673 -1.344 1.00 91.31 209 ASP A N 1
ATOM 1684 C CA . ASP A 1 209 ? -9.973 -8.803 -2.518 1.00 91.31 209 ASP A CA 1
ATOM 1685 C C . ASP A 1 209 ? -9.000 -9.323 -3.603 1.00 91.31 209 ASP A C 1
ATOM 1687 O O . ASP A 1 209 ? -8.269 -10.299 -3.413 1.00 91.31 209 ASP A O 1
ATOM 1691 N N . GLU A 1 210 ? -8.967 -8.666 -4.761 1.00 93.38 210 GLU A N 1
ATOM 1692 C CA . GLU A 1 210 ? -8.094 -9.052 -5.878 1.00 93.38 210 GLU A CA 1
ATOM 1693 C C . GLU A 1 210 ? -6.587 -8.969 -5.554 1.00 93.38 210 GLU A C 1
ATOM 1695 O O . GLU A 1 210 ? -5.777 -9.699 -6.131 1.00 93.38 210 GLU A O 1
ATOM 1700 N N . TYR A 1 211 ? -6.197 -8.121 -4.596 1.00 94.75 211 TYR A N 1
ATOM 1701 C CA . TYR A 1 211 ? -4.808 -7.953 -4.167 1.00 94.75 211 TYR A CA 1
ATOM 1702 C C . TYR A 1 211 ? -4.366 -9.074 -3.228 1.00 94.75 211 TYR A C 1
ATOM 1704 O O . TYR A 1 211 ? -3.261 -9.600 -3.359 1.00 94.75 211 TYR A O 1
ATOM 1712 N N . THR A 1 212 ? -5.227 -9.468 -2.291 1.00 95.06 212 THR A N 1
ATOM 1713 C CA . THR A 1 212 ? -4.995 -10.624 -1.417 1.00 95.06 212 THR A CA 1
ATOM 1714 C C . THR A 1 212 ? -4.961 -11.925 -2.208 1.00 95.06 212 THR A C 1
ATOM 1716 O O . THR A 1 212 ? -4.086 -12.748 -1.951 1.00 95.06 212 THR A O 1
ATOM 1719 N N . ASP A 1 213 ? -5.813 -12.088 -3.225 1.00 94.62 213 ASP A N 1
ATOM 1720 C CA . ASP A 1 213 ? -5.747 -13.227 -4.150 1.00 94.62 213 ASP A CA 1
ATOM 1721 C C . ASP A 1 213 ? -4.394 -13.280 -4.884 1.00 94.62 213 ASP A C 1
ATOM 1723 O O . ASP A 1 213 ? -3.736 -14.321 -4.924 1.00 94.62 213 ASP A O 1
ATOM 1727 N N . ALA A 1 214 ? -3.910 -12.141 -5.390 1.00 95.31 214 ALA A N 1
ATOM 1728 C CA . ALA A 1 214 ? -2.586 -12.060 -6.006 1.00 95.31 214 ALA A CA 1
ATOM 1729 C C . ALA A 1 214 ? -1.447 -12.403 -5.026 1.00 95.31 214 ALA A C 1
ATOM 1731 O O . ALA A 1 214 ? -0.513 -13.119 -5.390 1.00 95.31 214 ALA A O 1
ATOM 1732 N N . PHE A 1 215 ? -1.541 -11.946 -3.774 1.00 95.69 215 PHE A N 1
ATOM 1733 C CA . PHE A 1 215 ? -0.582 -12.281 -2.719 1.00 95.69 215 PHE A CA 1
ATOM 1734 C C . PHE A 1 215 ? -0.572 -13.779 -2.395 1.00 95.69 215 PHE A C 1
ATOM 1736 O O . PHE A 1 215 ? 0.494 -14.370 -2.227 1.00 95.69 215 PHE A O 1
ATOM 1743 N N . HIS A 1 216 ? -1.747 -14.413 -2.332 1.00 94.56 216 HIS A N 1
ATOM 1744 C CA . HIS A 1 216 ? -1.862 -15.854 -2.120 1.00 94.56 216 HIS A CA 1
ATOM 1745 C C . HIS A 1 216 ? -1.232 -16.649 -3.266 1.00 94.56 216 HIS A C 1
ATOM 1747 O O . HIS A 1 216 ? -0.418 -17.528 -2.995 1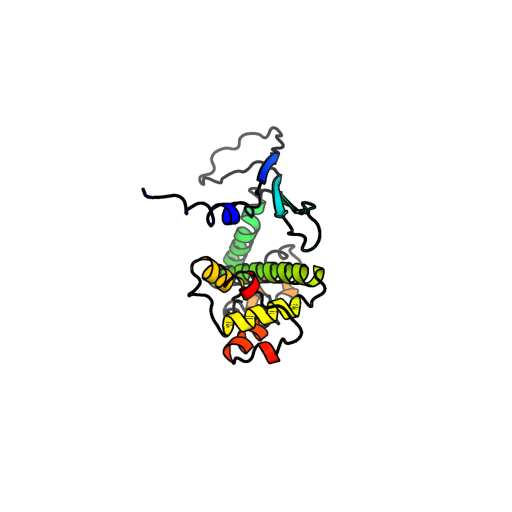.00 94.56 216 HIS A O 1
ATOM 1753 N N . LYS A 1 217 ? -1.496 -16.275 -4.524 1.00 94.00 217 LYS A N 1
ATOM 1754 C CA . LYS A 1 217 ? -0.861 -16.906 -5.696 1.00 94.00 217 LYS A CA 1
ATOM 1755 C C . LYS A 1 217 ? 0.661 -16.794 -5.676 1.00 94.00 217 LYS A C 1
ATOM 1757 O O . LYS A 1 217 ? 1.342 -17.732 -6.066 1.00 94.00 217 LYS A O 1
ATOM 1762 N N . GLY A 1 218 ? 1.206 -15.687 -5.171 1.00 94.12 218 GLY A N 1
ATOM 1763 C CA . GLY A 1 218 ? 2.656 -15.536 -5.031 1.00 94.12 218 GLY A CA 1
ATOM 1764 C C . GLY A 1 218 ? 3.285 -16.544 -4.071 1.00 94.12 218 GLY A C 1
ATOM 1765 O O . GLY A 1 218 ? 4.407 -16.984 -4.300 1.00 94.12 218 GLY A O 1
ATOM 1766 N N . LYS A 1 219 ? 2.545 -17.001 -3.052 1.00 92.62 219 LYS A N 1
ATOM 1767 C CA . LYS A 1 219 ? 3.012 -18.080 -2.165 1.00 92.62 219 LYS A CA 1
ATOM 1768 C C . LYS A 1 219 ? 3.057 -19.443 -2.853 1.00 92.62 219 LYS A C 1
ATOM 1770 O O . LYS A 1 219 ? 3.874 -20.277 -2.468 1.00 92.62 219 LYS A O 1
ATOM 1775 N N . ASP A 1 220 ? 2.194 -19.657 -3.843 1.00 89.12 220 ASP A N 1
ATOM 1776 C CA . ASP A 1 220 ? 2.141 -20.885 -4.641 1.00 89.12 220 ASP A CA 1
ATOM 1777 C C . ASP A 1 220 ? 3.157 -20.865 -5.808 1.00 89.12 220 ASP A C 1
ATOM 1779 O O . ASP A 1 220 ? 3.529 -21.919 -6.330 1.00 89.12 220 ASP A O 1
ATOM 1783 N N . GLY A 1 221 ? 3.647 -19.674 -6.180 1.00 86.38 221 GLY A N 1
ATOM 1784 C CA . GLY A 1 221 ? 4.604 -19.420 -7.261 1.00 86.38 221 GLY A CA 1
ATOM 1785 C C . GLY A 1 221 ? 3.945 -19.202 -8.631 1.00 86.38 221 GLY A C 1
ATOM 1786 O O . GLY A 1 221 ? 2.725 -19.151 -8.763 1.00 86.38 221 GLY A O 1
ATOM 1787 N N . LEU A 1 222 ? 4.757 -19.082 -9.693 1.00 86.94 222 LEU A N 1
ATOM 1788 C CA . LEU A 1 222 ? 4.292 -18.968 -11.094 1.00 86.94 222 LEU A CA 1
ATOM 1789 C C . LEU A 1 222 ? 3.484 -17.687 -11.408 1.00 86.94 222 LEU A C 1
ATOM 1791 O O . LEU A 1 222 ? 2.610 -17.691 -12.287 1.00 86.94 222 LEU A O 1
ATOM 1795 N N . CYS A 1 223 ? 3.827 -16.556 -10.784 1.00 91.00 223 CYS A N 1
ATOM 1796 C CA . CYS A 1 223 ? 3.133 -15.271 -10.958 1.00 91.00 223 CYS A CA 1
ATOM 1797 C C . CYS A 1 223 ? 3.020 -14.794 -12.414 1.00 91.00 223 CYS A C 1
ATOM 1799 O O . CYS A 1 223 ? 2.022 -14.187 -12.811 1.00 91.00 223 CYS A O 1
ATOM 1801 N N . TRP A 1 224 ? 4.016 -15.114 -13.244 1.00 85.56 224 TRP A N 1
ATOM 1802 C CA . TRP A 1 224 ? 4.045 -14.742 -14.663 1.00 85.56 224 TRP A CA 1
ATOM 1803 C C . TRP A 1 224 ? 2.882 -15.350 -15.461 1.00 85.56 224 TRP A C 1
ATOM 1805 O O . TRP A 1 224 ? 2.379 -14.724 -16.390 1.00 85.56 224 TRP A O 1
ATOM 1815 N N . SER A 1 225 ? 2.444 -16.561 -15.098 1.00 88.31 225 SER A N 1
ATOM 1816 C CA . SER A 1 225 ? 1.349 -17.258 -15.784 1.00 88.31 225 SER A CA 1
ATOM 1817 C C . SER A 1 225 ? -0.022 -16.675 -15.430 1.00 88.31 225 SER A C 1
ATOM 1819 O O . SER A 1 225 ? -0.888 -16.562 -16.296 1.00 88.31 225 SER A O 1
ATOM 1821 N N . HIS A 1 226 ? -0.190 -16.241 -14.179 1.00 86.56 226 HIS A N 1
ATOM 1822 C CA . HIS A 1 226 ? -1.428 -15.651 -13.677 1.00 86.56 226 HIS A CA 1
ATOM 1823 C C . HIS A 1 226 ? -1.625 -14.202 -14.137 1.00 86.56 226 HIS A C 1
ATOM 1825 O O . HIS A 1 226 ? -2.759 -13.790 -14.370 1.00 86.56 226 HIS A O 1
ATOM 1831 N N . PHE A 1 227 ? -0.536 -13.445 -14.314 1.00 90.12 227 PHE A N 1
ATOM 1832 C CA . PHE A 1 227 ? -0.580 -12.011 -14.618 1.00 90.12 227 PHE A CA 1
ATOM 1833 C C . PHE A 1 227 ? 0.230 -11.626 -15.870 1.00 90.12 227 PHE A C 1
ATOM 1835 O O . PHE A 1 227 ? 0.943 -10.620 -15.894 1.00 90.12 227 PHE A O 1
ATOM 1842 N N . ALA A 1 228 ? 0.094 -12.406 -16.947 1.00 85.81 228 ALA A N 1
ATOM 1843 C CA . ALA A 1 228 ? 0.801 -12.181 -18.216 1.00 85.81 228 ALA A CA 1
ATOM 1844 C C . ALA A 1 228 ? 0.432 -10.859 -18.926 1.00 85.81 228 ALA A C 1
ATOM 1846 O O . ALA A 1 228 ? 1.183 -10.377 -19.773 1.00 85.81 228 ALA A O 1
ATOM 1847 N N . SER A 1 229 ? -0.707 -10.252 -18.574 1.00 88.06 229 SER A N 1
ATOM 1848 C CA . SER A 1 229 ? -1.195 -9.001 -19.171 1.00 88.06 229 SER A CA 1
ATOM 1849 C C . SER A 1 229 ? -0.324 -7.781 -18.853 1.00 88.06 229 SER A C 1
ATOM 1851 O O . SER A 1 229 ? -0.416 -6.777 -19.557 1.00 88.06 229 SER A O 1
ATOM 1853 N N . CYS A 1 230 ? 0.508 -7.837 -17.807 1.00 89.44 230 CYS A N 1
ATOM 1854 C CA . CYS A 1 230 ? 1.452 -6.768 -17.502 1.00 89.44 230 CYS A CA 1
ATOM 1855 C C . CYS A 1 230 ? 2.823 -7.063 -18.135 1.00 89.44 230 CYS A C 1
ATOM 1857 O O . CYS A 1 230 ? 3.470 -8.030 -17.731 1.00 89.44 230 CYS A O 1
ATOM 1859 N N . PRO A 1 231 ? 3.316 -6.238 -19.077 1.00 86.50 231 PRO A N 1
ATOM 1860 C CA . PRO A 1 231 ? 4.605 -6.467 -19.736 1.00 86.50 231 PRO A CA 1
ATOM 1861 C C . PRO A 1 231 ? 5.812 -5.965 -18.924 1.00 86.50 231 PRO A C 1
ATOM 1863 O O . PRO A 1 231 ? 6.956 -6.178 -19.326 1.00 86.50 231 PRO A O 1
ATOM 1866 N N . ILE A 1 232 ? 5.576 -5.276 -17.804 1.00 86.25 232 ILE A N 1
ATOM 1867 C CA . ILE A 1 232 ? 6.596 -4.577 -17.017 1.00 86.25 232 ILE A CA 1
ATOM 1868 C C . ILE A 1 232 ? 6.814 -5.313 -15.693 1.00 86.25 232 ILE A C 1
ATOM 1870 O O . ILE A 1 232 ? 5.867 -5.787 -15.074 1.00 86.25 232 ILE A O 1
ATOM 1874 N N . ASN A 1 233 ? 8.066 -5.369 -15.238 1.00 87.50 233 ASN A N 1
ATOM 1875 C CA . ASN A 1 233 ? 8.404 -5.764 -13.873 1.00 87.50 233 ASN A CA 1
ATOM 1876 C C . ASN A 1 233 ? 8.723 -4.498 -13.061 1.00 87.50 233 ASN A C 1
ATOM 1878 O O . ASN A 1 233 ? 9.661 -3.770 -13.398 1.00 87.50 233 ASN A O 1
ATOM 1882 N N . ILE A 1 234 ? 7.927 -4.226 -12.022 1.00 86.44 234 ILE A N 1
ATOM 1883 C CA . ILE A 1 234 ? 8.048 -3.007 -11.207 1.00 86.44 234 ILE A CA 1
ATOM 1884 C C . ILE A 1 234 ? 9.385 -2.972 -10.454 1.00 86.44 234 ILE A C 1
ATOM 1886 O O . ILE A 1 234 ? 10.032 -1.928 -10.405 1.00 86.44 234 ILE A O 1
ATOM 1890 N N . PHE A 1 235 ? 9.843 -4.101 -9.915 1.00 87.94 235 PHE A N 1
ATOM 1891 C CA . PHE A 1 235 ? 11.077 -4.166 -9.122 1.00 87.94 235 PHE A CA 1
ATOM 1892 C C . PHE A 1 235 ? 12.318 -3.865 -9.960 1.00 87.94 235 PHE A C 1
ATOM 1894 O O . PHE A 1 235 ? 13.178 -3.090 -9.542 1.00 87.94 235 PHE A O 1
ATOM 1901 N N . LYS A 1 236 ? 12.328 -4.310 -11.220 1.00 84.8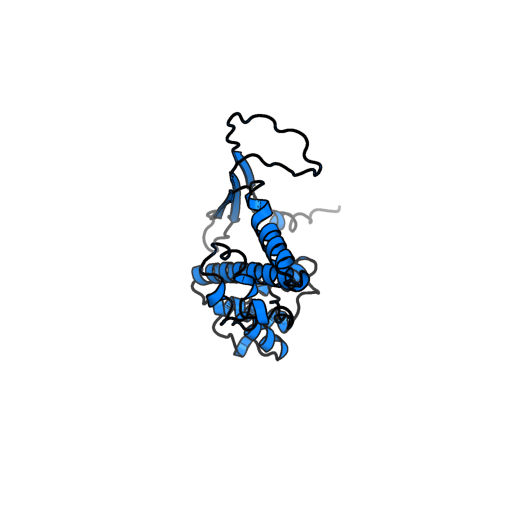8 236 LYS A N 1
ATOM 1902 C CA . LYS A 1 236 ? 13.384 -3.965 -12.177 1.00 84.88 236 LYS A CA 1
ATOM 1903 C C . LYS A 1 236 ? 13.463 -2.463 -12.475 1.00 84.88 236 LYS A C 1
ATOM 1905 O O . LYS A 1 236 ? 14.554 -1.963 -12.728 1.00 84.88 236 LYS A O 1
ATOM 1910 N N . LEU A 1 237 ? 12.343 -1.732 -12.443 1.00 80.06 237 LEU A N 1
ATOM 1911 C CA . LEU A 1 237 ? 12.352 -0.269 -12.598 1.00 80.06 237 LEU A CA 1
ATOM 1912 C C . LEU A 1 237 ? 12.962 0.439 -11.383 1.00 80.06 237 LEU A C 1
ATOM 1914 O O . LEU A 1 237 ? 13.569 1.498 -11.527 1.00 80.06 237 LEU A O 1
ATOM 1918 N N . LEU A 1 238 ? 12.803 -0.148 -10.197 1.00 78.62 238 LEU A N 1
ATOM 1919 C CA . LEU A 1 238 ? 13.315 0.382 -8.934 1.00 78.62 238 LEU A CA 1
ATOM 1920 C C . LEU A 1 238 ? 14.761 -0.055 -8.639 1.00 78.62 238 LEU A C 1
ATOM 1922 O O . LEU A 1 238 ? 15.312 0.356 -7.620 1.00 78.62 238 LEU A O 1
ATOM 1926 N N . ASN A 1 239 ? 15.383 -0.841 -9.530 1.00 79.88 239 ASN A N 1
ATOM 1927 C CA . ASN A 1 239 ? 16.668 -1.514 -9.305 1.00 79.88 239 ASN A CA 1
ATOM 1928 C C . ASN A 1 239 ? 16.678 -2.349 -8.009 1.00 79.88 239 ASN A C 1
ATOM 1930 O O . ASN A 1 239 ? 17.648 -2.305 -7.247 1.00 79.88 239 ASN A O 1
ATOM 1934 N N . LEU A 1 240 ? 15.583 -3.077 -7.767 1.00 75.75 240 LEU A N 1
ATOM 1935 C CA . LEU A 1 240 ? 15.395 -4.015 -6.659 1.00 75.75 240 LEU A CA 1
ATOM 1936 C C . LEU A 1 240 ? 15.380 -5.461 -7.166 1.00 75.75 240 LEU A C 1
ATOM 1938 O O . LEU A 1 240 ? 14.948 -5.679 -8.321 1.00 75.75 240 LEU A O 1
#

Secondary structure (DSSP, 8-state):
-------SSSSSTTTT----EEEEEEEE-----PPPP--SS------SEEEEEEEEEEEEE--SS----EEEEEEEEEEEEPPPTTTTTHHHHHHHHHHHTT----HHHHHHHHHHHHHHHHHHHHHHHHHHTTS-HHHHHHHHHHHHHHS--TTSHHHHHHHHHHH----PPPPTTTHHHH-HHHHHHHSTTS---STTGGGSS-S--HHHHHHHHHHH--HHHH-TT----HHHHTT-

Radius of gyration: 24.74 Å; chains: 1; bounding box: 87×58×64 Å

Organism: NCBI:txid35525

pLDDT: mean 72.46, std 19.1, range [31.39, 96.25]